Protein AF-A0A9D5ZHZ2-F1 (afdb_monomer_lite)

Foldseek 3Di:
DDDDDDDDDPPDPPPDDDDLCVQDPPLLVVLCVVLVNDPVLSVLLSVLLVCCVPDPPQPALLSSVVPDDQVSQVSLCSSVVPPDGDDSVPDDRVRSVCSSCVPDDDVPQWDLQDPPIPPADPLLVQLLCVLCPPPDSVRNCVLGVLVSVVLFVVQFDADPVRDTDGGDHSPDPPRDGLRPDPPDDPLVSLVVVLVVLVVCVVVDDPVSSVSNNVSSVSSNVSSVVSVVD

Secondary structure (DSSP, 8-state):
---------------PPPPHHHHS-HHHHHHHHHTT--HHHHHHHHHHHHHHHH--S-SSHHHHHTT--HHHHHHHHHHTT-SS---GGG--HHHHHHHT-TT---TT---TTSSS-TTS-HHHHHHHHHHTTT--HHHHHHHHHHHHHHHHHTTEEE-TTS-EEEE--TTSTT---GGG-TT--HHHHHHHHHHHHHHHGGGS-HHHHHHHHHHHHHHHHHHHHTT--

pLDDT: mean 77.3, std 17.5, range [30.34, 96.5]

Radius of gyration: 23.06 Å; chains: 1; bounding box: 52×39×97 Å

Sequence (229 aa):
MSRYLRMVDTADDMSAKPSIREILPDWTIGHLHSRNIPDAEVELFADLIHRARTNTTHNSALGFLATLSRRELLILTRVHDLTQPLRIETLDEAQAMHLLNPFAVAPGQLPATTFPPPNAPAPVHRAWSEATTGQNSLELLDSMAPFLAQSAANNTLYDAQNNPIGCISPADSNYFDIYTEESFSYLDQITFLMEALKFCRPFLEPNTYLKRRGFLLHYRLALSDGLYV

Structure (mmCIF, N/CA/C/O backbone):
data_AF-A0A9D5ZHZ2-F1
#
_entry.id   AF-A0A9D5ZHZ2-F1
#
loop_
_atom_site.group_PDB
_atom_site.id
_atom_site.type_symbol
_atom_site.label_atom_id
_atom_site.label_alt_id
_atom_site.label_comp_id
_atom_site.label_asym_id
_atom_site.label_entity_id
_atom_site.label_seq_id
_atom_site.pdbx_PDB_ins_code
_atom_site.Cartn_x
_atom_site.Cartn_y
_atom_site.Cartn_z
_atom_site.occupancy
_atom_site.B_iso_or_equiv
_atom_site.auth_seq_id
_atom_site.auth_comp_id
_atom_site.auth_asym_id
_atom_site.auth_atom_id
_atom_site.pdbx_PDB_model_num
ATOM 1 N N . MET A 1 1 ? 7.146 8.013 73.623 1.00 35.09 1 MET A N 1
ATOM 2 C CA . MET A 1 1 ? 6.886 9.001 72.547 1.00 35.09 1 MET A CA 1
ATOM 3 C C . MET A 1 1 ? 6.526 8.192 71.297 1.00 35.09 1 MET A C 1
ATOM 5 O O . MET A 1 1 ? 7.355 7.385 70.921 1.00 35.09 1 MET A O 1
ATOM 9 N N . SER A 1 2 ? 5.275 8.118 70.804 1.00 33.44 2 SER A N 1
ATOM 10 C CA . SER A 1 2 ? 4.419 9.201 70.247 1.00 33.44 2 SER A CA 1
ATOM 11 C C . SER A 1 2 ? 5.112 9.819 69.018 1.00 33.44 2 SER A C 1
ATOM 13 O O . SER A 1 2 ? 6.251 10.230 69.187 1.00 33.44 2 SER A O 1
ATOM 15 N N . ARG A 1 3 ? 4.585 9.938 67.788 1.00 32.06 3 ARG A N 1
ATOM 16 C CA . ARG A 1 3 ? 3.238 9.945 67.160 1.00 32.06 3 ARG A CA 1
ATOM 17 C C . ARG A 1 3 ? 3.484 9.807 65.629 1.00 32.06 3 ARG A C 1
ATOM 19 O O . ARG A 1 3 ? 4.507 10.287 65.164 1.00 32.06 3 ARG A O 1
ATOM 26 N N . TYR A 1 4 ? 2.710 9.028 64.871 1.00 30.41 4 TYR A N 1
ATOM 27 C CA . TYR A 1 4 ? 1.536 9.441 64.068 1.00 30.41 4 TYR A CA 1
ATOM 28 C C . TYR A 1 4 ? 1.772 10.466 62.924 1.00 30.41 4 TYR A C 1
ATOM 30 O O . TYR A 1 4 ? 2.183 11.593 63.172 1.00 30.41 4 TYR A O 1
ATOM 38 N N . LEU A 1 5 ? 1.298 10.062 61.729 1.00 30.66 5 LEU A N 1
ATOM 39 C CA . LEU A 1 5 ? 0.735 10.840 60.602 1.00 30.66 5 LEU A CA 1
ATOM 40 C C . LEU A 1 5 ? 1.652 11.646 59.661 1.00 30.66 5 LEU A C 1
ATOM 42 O O . LEU A 1 5 ? 1.997 12.792 59.930 1.00 30.66 5 LEU A O 1
ATOM 46 N N . ARG A 1 6 ? 1.757 11.151 58.419 1.00 31.11 6 ARG A N 1
ATOM 47 C CA . ARG A 1 6 ? 1.003 11.745 57.298 1.00 31.11 6 ARG A CA 1
ATOM 48 C C . ARG A 1 6 ? 0.669 10.700 56.233 1.00 31.11 6 ARG A C 1
ATOM 50 O O . ARG A 1 6 ? 1.555 10.165 55.580 1.00 31.11 6 ARG A O 1
ATOM 57 N N . MET A 1 7 ? -0.631 10.454 56.083 1.00 34.19 7 MET A N 1
ATOM 58 C CA . MET A 1 7 ? -1.246 10.072 54.816 1.00 34.19 7 MET A CA 1
ATOM 59 C C . MET A 1 7 ? -0.859 11.103 53.752 1.00 34.19 7 MET A C 1
ATOM 61 O O . MET A 1 7 ? -0.988 12.306 53.988 1.00 34.19 7 MET A O 1
ATOM 65 N N . VAL A 1 8 ? -0.438 10.623 52.590 1.00 33.06 8 VAL A N 1
ATOM 66 C CA . VAL A 1 8 ? -0.796 11.248 51.320 1.00 33.06 8 VAL A CA 1
ATOM 67 C C . VAL A 1 8 ? -1.462 10.142 50.521 1.00 33.06 8 VAL A C 1
ATOM 69 O O . VAL A 1 8 ? -0.827 9.148 50.174 1.00 33.06 8 VAL A O 1
ATOM 72 N N . ASP A 1 9 ? -2.768 10.307 50.342 1.00 38.50 9 ASP A N 1
ATOM 73 C CA . ASP A 1 9 ? -3.547 9.671 49.293 1.00 38.50 9 ASP A CA 1
ATOM 74 C C . ASP A 1 9 ? -2.758 9.659 47.983 1.00 38.50 9 ASP A C 1
ATOM 76 O O . ASP A 1 9 ? -2.426 10.708 47.438 1.00 38.50 9 ASP A O 1
ATOM 80 N N . THR A 1 10 ? -2.506 8.470 47.458 1.00 38.38 10 THR A N 1
ATOM 81 C CA . THR A 1 10 ? -2.456 8.253 46.008 1.00 38.38 10 THR A CA 1
ATOM 82 C C . THR A 1 10 ? -3.346 7.057 45.703 1.00 38.38 10 THR A C 1
ATOM 84 O O . THR A 1 10 ? -2.926 6.021 45.204 1.00 38.38 10 THR A O 1
ATOM 87 N N . ALA A 1 11 ? -4.622 7.207 46.056 1.00 35.66 11 ALA A N 1
ATOM 88 C CA . ALA A 1 11 ? -5.688 6.592 45.287 1.00 35.66 11 ALA A CA 1
ATOM 89 C C . ALA A 1 11 ? -5.777 7.351 43.952 1.00 35.66 11 ALA A C 1
ATOM 91 O O . ALA A 1 11 ? -6.585 8.259 43.825 1.00 35.66 11 ALA A O 1
ATOM 92 N N . ASP A 1 12 ? -4.862 7.052 43.026 1.00 35.88 12 ASP A N 1
ATOM 93 C CA . ASP A 1 12 ? -5.003 7.323 41.588 1.00 35.88 12 ASP A CA 1
ATOM 94 C C . ASP A 1 12 ? -3.845 6.648 40.827 1.00 35.88 12 ASP A C 1
ATOM 96 O O . ASP A 1 12 ? -2.968 7.284 40.255 1.00 35.88 12 ASP A O 1
ATOM 100 N N . ASP A 1 13 ? -3.820 5.315 40.848 1.00 40.16 13 ASP A N 1
ATOM 101 C CA . ASP A 1 13 ? -3.272 4.551 39.720 1.00 40.16 13 ASP A CA 1
ATOM 102 C C . ASP A 1 13 ? -4.454 3.908 38.988 1.00 40.16 13 ASP A C 1
ATOM 104 O O . ASP A 1 13 ? -4.628 2.691 38.913 1.00 40.16 13 ASP A O 1
ATOM 108 N N . MET A 1 14 ? -5.370 4.767 38.534 1.00 39.06 14 MET A N 1
ATOM 109 C CA . MET A 1 14 ? -6.286 4.394 37.474 1.00 39.06 14 MET A CA 1
ATOM 110 C C . MET A 1 14 ? -5.493 4.445 36.174 1.00 39.06 14 MET A C 1
ATOM 112 O O . MET A 1 14 ? -5.343 5.517 35.596 1.00 39.06 14 MET A O 1
ATOM 116 N N . SER A 1 15 ? -4.981 3.283 35.752 1.00 46.50 15 SER A N 1
ATOM 117 C CA . SER A 1 15 ? -4.646 2.920 34.367 1.00 46.50 15 SER A CA 1
ATOM 118 C C . SER A 1 15 ? -5.084 3.997 33.365 1.00 46.50 15 SER A C 1
ATOM 120 O O . SER A 1 15 ? -6.241 4.005 32.926 1.00 46.50 15 SER A O 1
ATOM 122 N N . ALA A 1 16 ? -4.186 4.926 33.028 1.00 57.62 16 ALA A N 1
ATOM 123 C CA . ALA A 1 16 ? -4.480 5.957 32.046 1.00 57.62 16 ALA A CA 1
ATOM 124 C C . ALA A 1 16 ? -4.913 5.266 30.748 1.00 57.62 16 ALA A C 1
ATOM 126 O O . ALA A 1 16 ? -4.210 4.388 30.244 1.00 57.62 16 ALA A O 1
ATOM 127 N N . LYS A 1 17 ? -6.103 5.613 30.240 1.00 60.78 17 LYS A N 1
ATOM 128 C CA . LYS A 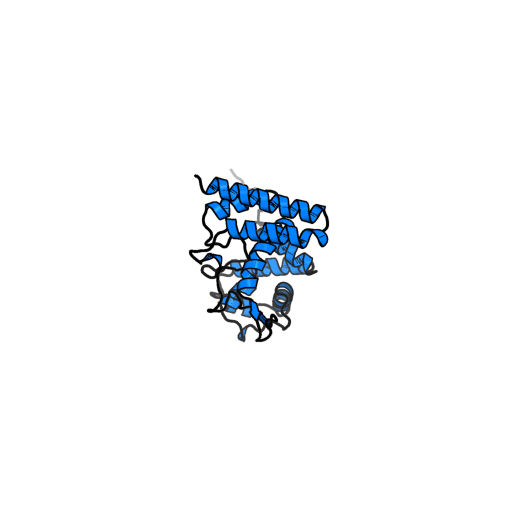1 17 ? -6.590 5.070 28.972 1.00 60.78 17 LYS A CA 1
ATOM 129 C C . LYS A 1 17 ? -5.531 5.381 27.907 1.00 60.78 17 LYS A C 1
ATOM 131 O O . LYS A 1 17 ? -5.186 6.559 27.776 1.00 60.78 17 LYS A O 1
ATOM 136 N N . PRO A 1 18 ? -5.008 4.376 27.183 1.00 71.56 18 PRO A N 1
ATOM 137 C CA . PRO A 1 18 ? -3.967 4.631 26.206 1.00 71.56 18 PRO A CA 1
ATOM 138 C C . PRO A 1 18 ? -4.472 5.622 25.163 1.00 71.56 18 PRO A C 1
ATOM 140 O O . PRO A 1 18 ? -5.643 5.601 24.768 1.00 71.56 18 PRO A O 1
ATOM 143 N N . SER A 1 19 ? -3.585 6.516 24.747 1.00 81.50 19 SER A N 1
ATOM 144 C CA . SER A 1 19 ? -3.862 7.489 23.700 1.00 81.50 19 SER A CA 1
ATOM 145 C C . SER A 1 19 ? -4.269 6.769 22.416 1.00 81.50 19 SER A C 1
ATOM 147 O O . SER A 1 19 ? -3.769 5.690 22.099 1.00 81.50 19 SER A O 1
ATOM 149 N N . ILE A 1 20 ? -5.135 7.391 21.613 1.00 79.44 20 ILE A N 1
ATOM 150 C CA . ILE A 1 20 ? -5.556 6.846 20.312 1.00 79.44 20 ILE A CA 1
ATOM 151 C C . ILE A 1 20 ? -4.339 6.503 19.446 1.00 79.44 20 ILE A C 1
ATOM 153 O O . ILE A 1 20 ? -4.348 5.468 18.792 1.00 79.44 20 ILE A O 1
ATOM 157 N N . ARG A 1 21 ? -3.271 7.312 19.504 1.00 74.19 21 ARG A N 1
ATOM 158 C CA . ARG A 1 21 ? -2.020 7.086 18.754 1.00 74.19 21 ARG A CA 1
ATOM 159 C C . ARG A 1 21 ? -1.164 5.934 19.289 1.00 74.19 21 ARG A C 1
ATOM 161 O O . ARG A 1 21 ? -0.318 5.419 18.570 1.00 74.19 21 ARG A O 1
ATOM 168 N N . GLU A 1 22 ? -1.372 5.527 20.539 1.00 73.75 22 GLU A N 1
ATOM 169 C CA . GLU A 1 22 ? -0.744 4.328 21.115 1.00 73.75 22 GLU A CA 1
ATOM 170 C C . GLU A 1 22 ? -1.489 3.054 20.690 1.00 73.75 22 GLU A C 1
ATOM 172 O O . GLU A 1 22 ? -0.926 1.960 20.709 1.00 73.75 22 GLU A O 1
ATOM 177 N N . ILE A 1 23 ? -2.756 3.186 20.283 1.00 76.94 23 ILE A N 1
ATOM 178 C CA . ILE A 1 23 ? -3.608 2.064 19.883 1.00 76.94 23 ILE A CA 1
ATOM 179 C C . ILE A 1 23 ? -3.629 1.892 18.358 1.00 76.94 23 ILE A C 1
ATOM 181 O O . ILE A 1 23 ? -3.475 0.772 17.855 1.00 76.94 23 ILE A O 1
ATOM 185 N N . LEU A 1 24 ? -3.838 2.993 17.635 1.00 74.75 24 LEU A N 1
ATOM 186 C CA . LEU A 1 24 ? -3.959 3.074 16.185 1.00 74.75 24 LEU A CA 1
ATOM 187 C C . LEU A 1 24 ? -2.770 3.859 15.608 1.00 74.75 24 LEU A C 1
ATOM 189 O O . LEU A 1 24 ? -2.513 4.977 16.054 1.00 74.75 24 LEU A O 1
ATOM 193 N N . PRO A 1 25 ? -2.076 3.329 14.588 1.00 68.94 25 PRO A N 1
ATOM 194 C CA . PRO A 1 25 ? -1.069 4.091 13.856 1.00 68.94 25 PRO A CA 1
ATOM 195 C C . PRO A 1 25 ? -1.642 5.382 13.243 1.00 68.94 25 PRO A C 1
ATOM 197 O O . PRO A 1 25 ? -2.791 5.405 12.802 1.00 68.94 25 PRO A O 1
ATOM 200 N N . ASP A 1 26 ? -0.828 6.432 13.104 1.00 66.88 26 ASP A N 1
ATOM 201 C CA . ASP A 1 26 ? -1.273 7.720 12.534 1.00 66.88 26 ASP A CA 1
ATOM 202 C C . ASP A 1 26 ? -1.881 7.587 11.126 1.00 66.88 26 ASP A C 1
ATOM 204 O O . ASP A 1 26 ? -2.826 8.295 10.776 1.00 66.88 26 ASP A O 1
ATOM 208 N N . TRP A 1 27 ? -1.399 6.634 10.326 1.00 58.94 27 TRP A N 1
ATOM 209 C CA . TRP A 1 27 ? -1.945 6.371 8.996 1.00 58.94 27 TRP A CA 1
ATOM 210 C C . TRP A 1 27 ? -3.357 5.783 9.042 1.00 58.94 27 TRP A C 1
ATOM 212 O O . TRP A 1 27 ? -4.189 6.125 8.205 1.00 58.94 27 TRP A O 1
ATOM 222 N N . THR A 1 28 ? -3.648 4.943 10.037 1.00 69.44 28 THR A N 1
ATOM 223 C CA . THR A 1 28 ? -4.989 4.415 10.280 1.00 69.44 28 THR A CA 1
ATOM 224 C C . THR A 1 28 ? -5.938 5.559 10.605 1.00 69.44 28 THR A C 1
ATOM 226 O O . THR A 1 28 ? -7.011 5.652 10.019 1.00 69.44 28 THR A O 1
ATOM 229 N N . ILE A 1 29 ? -5.523 6.468 11.487 1.00 76.25 29 ILE A N 1
ATOM 230 C CA . ILE A 1 29 ? -6.310 7.648 11.862 1.00 76.25 29 ILE A CA 1
ATOM 231 C C . ILE A 1 29 ? -6.555 8.532 10.628 1.00 76.25 29 ILE A C 1
ATOM 233 O O . ILE A 1 29 ? -7.693 8.902 10.344 1.00 76.25 29 ILE A O 1
ATOM 237 N N . GLY A 1 30 ? -5.511 8.801 9.836 1.00 69.31 30 GLY A N 1
ATOM 238 C CA . GLY A 1 30 ? -5.621 9.567 8.592 1.00 69.31 30 GLY A CA 1
ATOM 239 C C . GLY A 1 30 ? -6.566 8.935 7.563 1.00 69.31 30 GLY A C 1
ATOM 240 O O . GLY A 1 30 ? -7.347 9.642 6.927 1.00 69.31 30 GLY A O 1
ATOM 241 N N . HIS A 1 31 ? -6.550 7.606 7.433 1.00 68.00 31 HIS A N 1
ATOM 242 C CA . HIS A 1 31 ? -7.450 6.858 6.550 1.00 68.00 31 HIS A CA 1
ATOM 243 C C . HIS A 1 31 ? -8.911 6.885 7.018 1.00 68.00 31 HIS A C 1
ATOM 245 O O . HIS A 1 31 ? -9.829 6.970 6.207 1.00 68.00 31 HIS A O 1
ATOM 251 N N . LEU A 1 32 ? -9.156 6.854 8.327 1.00 80.50 32 LEU A N 1
ATOM 252 C CA . LEU A 1 32 ? -10.508 7.012 8.869 1.00 80.50 32 LEU A CA 1
ATOM 253 C C . LEU A 1 32 ? -11.051 8.422 8.599 1.00 80.50 32 LEU A C 1
ATOM 255 O O . LEU A 1 32 ? -12.199 8.579 8.181 1.00 80.50 32 LEU A O 1
ATOM 259 N N . HIS A 1 33 ? -10.217 9.448 8.759 1.00 80.75 33 HIS A N 1
ATOM 260 C CA . HIS A 1 33 ? -10.617 10.828 8.486 1.00 80.75 33 HIS A CA 1
ATOM 261 C C . HIS A 1 33 ? -10.859 11.091 6.997 1.00 80.75 33 HIS A C 1
ATOM 263 O O . HIS A 1 33 ? -11.804 11.801 6.658 1.00 80.75 33 HIS A O 1
ATOM 269 N N . SER A 1 34 ? -10.084 10.481 6.090 1.00 68.69 34 SER A N 1
ATOM 270 C CA . SER A 1 34 ? -10.334 10.597 4.643 1.00 68.69 34 SER A CA 1
ATOM 271 C C . SER A 1 34 ? -11.691 10.008 4.225 1.00 68.69 34 SER A C 1
ATOM 273 O O . SER A 1 34 ? -12.268 10.431 3.223 1.00 68.69 34 SER A O 1
ATOM 275 N N . ARG A 1 35 ? -12.244 9.093 5.033 1.00 69.38 35 ARG A N 1
ATOM 276 C CA . ARG A 1 35 ? -13.593 8.521 4.894 1.00 69.38 35 ARG A CA 1
ATOM 277 C C . ARG A 1 35 ? -14.686 9.314 5.621 1.00 69.38 35 ARG A C 1
ATOM 279 O O . ARG A 1 35 ? -15.819 8.848 5.707 1.00 69.38 35 ARG A O 1
ATOM 286 N N . ASN A 1 36 ? -14.378 10.511 6.123 1.00 81.88 36 ASN A N 1
ATOM 287 C CA . ASN A 1 36 ? -15.285 11.348 6.915 1.00 81.88 36 ASN A CA 1
ATOM 288 C C . ASN A 1 36 ? -15.812 10.655 8.187 1.00 81.88 36 ASN A C 1
ATOM 290 O O . ASN A 1 36 ? -16.937 10.922 8.618 1.00 81.88 36 ASN A O 1
ATOM 294 N N . ILE A 1 37 ? -15.019 9.764 8.795 1.00 84.12 37 ILE A N 1
ATOM 295 C CA . ILE A 1 37 ? -15.345 9.199 10.107 1.00 84.12 37 ILE A CA 1
ATOM 296 C C . ILE A 1 37 ? -15.045 10.262 11.182 1.00 84.12 37 ILE A C 1
ATOM 298 O O . ILE A 1 37 ? -13.910 10.737 11.239 1.00 84.12 37 ILE A O 1
ATOM 302 N N . PRO A 1 38 ? -16.025 10.665 12.018 1.00 89.50 38 PRO A N 1
ATOM 303 C CA . PRO A 1 38 ? -15.819 11.686 13.048 1.00 89.50 38 PRO A CA 1
ATOM 304 C C . PRO A 1 38 ? -14.845 11.238 14.141 1.00 89.50 38 PRO A C 1
ATOM 306 O O . PRO A 1 38 ? -14.847 10.060 14.499 1.00 89.50 38 PRO A O 1
ATOM 309 N N . ASP A 1 39 ? -14.128 12.183 14.764 1.00 88.94 39 ASP A N 1
ATOM 310 C CA . ASP A 1 39 ? -13.170 11.905 15.850 1.00 88.94 39 ASP A CA 1
ATOM 311 C C . ASP A 1 39 ? -13.770 10.988 16.925 1.00 88.94 39 ASP A C 1
ATOM 313 O O . ASP A 1 39 ? -13.186 9.963 17.247 1.00 88.94 39 ASP A O 1
ATOM 317 N N . ALA A 1 40 ? -14.992 11.270 17.393 1.00 88.38 40 ALA A N 1
ATOM 318 C CA . ALA A 1 40 ? -15.686 10.456 18.398 1.00 88.38 40 ALA A CA 1
ATOM 319 C C . ALA A 1 40 ? -15.895 8.981 17.983 1.00 88.38 40 ALA A C 1
ATOM 321 O O . ALA A 1 40 ? -15.934 8.093 18.835 1.00 88.38 40 ALA A O 1
ATOM 322 N N . GLU A 1 41 ? -16.057 8.703 16.686 1.00 89.94 41 GLU A N 1
ATOM 323 C CA . GLU A 1 41 ? -16.135 7.336 16.158 1.00 89.94 41 GLU A CA 1
ATOM 324 C C . GLU A 1 41 ? -14.744 6.710 16.013 1.00 89.94 41 GLU A C 1
ATOM 326 O O . GLU A 1 41 ? -14.600 5.513 16.256 1.00 89.94 41 GLU A O 1
ATOM 331 N N . VAL A 1 42 ? -13.715 7.508 15.706 1.00 89.50 42 VAL A N 1
ATOM 332 C CA . VAL A 1 42 ? -12.312 7.069 15.727 1.00 89.50 42 VAL A CA 1
ATOM 333 C C . VAL A 1 42 ? -11.871 6.697 17.143 1.00 89.50 42 VAL A C 1
ATOM 335 O O . VAL A 1 42 ? -11.255 5.647 17.319 1.00 89.50 42 VAL A O 1
ATOM 338 N N . GLU A 1 43 ? -12.227 7.479 18.168 1.00 90.75 43 GLU A N 1
ATOM 339 C CA . GLU A 1 43 ? -11.903 7.146 19.563 1.00 90.75 43 GLU A CA 1
ATOM 340 C C . GLU A 1 43 ? -12.602 5.857 20.000 1.00 90.75 43 GLU A C 1
ATOM 342 O O . GLU A 1 43 ? -12.012 5.018 20.681 1.00 90.75 43 GLU A O 1
ATOM 347 N N . LEU A 1 44 ? -13.863 5.684 19.594 1.00 90.38 44 LEU A N 1
ATOM 348 C CA . LEU A 1 44 ? -14.638 4.490 19.910 1.00 90.38 44 LEU A CA 1
ATOM 349 C C . LEU A 1 44 ? -14.105 3.259 19.164 1.00 90.38 44 LEU A C 1
ATOM 351 O O . LEU A 1 44 ? -14.071 2.167 19.726 1.00 90.38 44 LEU A O 1
ATOM 355 N N . PHE A 1 45 ? -13.625 3.429 17.933 1.00 90.62 45 PHE A N 1
ATOM 356 C CA . PHE A 1 45 ? -12.921 2.376 17.212 1.00 90.62 45 PHE A CA 1
ATOM 357 C C . PHE A 1 45 ? -11.584 2.022 17.880 1.00 90.62 45 PHE A C 1
ATOM 359 O O . PHE A 1 45 ? -11.310 0.845 18.103 1.00 90.62 45 PHE A O 1
ATOM 366 N N . ALA A 1 46 ? -10.780 3.010 18.279 1.00 88.69 46 ALA A N 1
ATOM 367 C CA . ALA A 1 46 ? -9.545 2.773 19.024 1.00 88.69 46 ALA A CA 1
ATOM 368 C C . ALA A 1 46 ? -9.819 2.018 20.334 1.00 88.69 46 ALA A C 1
ATOM 370 O O . ALA A 1 46 ? -9.154 1.033 20.640 1.00 88.69 46 ALA A O 1
ATOM 371 N N . ASP A 1 47 ? -10.852 2.414 21.073 1.00 89.62 47 ASP A N 1
ATOM 372 C CA . ASP A 1 47 ? -11.285 1.730 22.290 1.00 89.62 47 ASP A CA 1
ATOM 373 C C . ASP A 1 47 ? -11.665 0.260 22.042 1.00 89.62 47 ASP A C 1
ATOM 375 O O . ASP A 1 47 ? -11.271 -0.616 22.814 1.00 89.62 47 ASP A O 1
ATOM 379 N N . LEU A 1 48 ? -12.364 -0.027 20.938 1.00 90.19 48 LEU A N 1
ATOM 380 C CA . LEU A 1 48 ? -12.678 -1.396 20.520 1.00 90.19 48 LEU A CA 1
ATOM 381 C C . LEU A 1 48 ? -11.416 -2.215 20.257 1.00 90.19 48 LEU A C 1
ATOM 383 O O . LEU A 1 48 ? -11.309 -3.335 20.752 1.00 90.19 48 LEU A O 1
ATOM 387 N N . ILE A 1 49 ? -10.450 -1.656 19.523 1.00 87.00 49 ILE A N 1
ATOM 388 C CA . ILE A 1 49 ? -9.181 -2.334 19.232 1.00 87.00 49 ILE A CA 1
ATOM 389 C C . ILE A 1 49 ? -8.383 -2.576 20.515 1.00 87.00 49 ILE A C 1
ATOM 391 O O . ILE A 1 49 ? -7.828 -3.659 20.713 1.00 87.00 49 ILE A O 1
ATOM 395 N N . HIS A 1 50 ? -8.342 -1.599 21.419 1.00 85.44 50 HIS A N 1
ATOM 396 C CA . HIS A 1 50 ? -7.661 -1.749 22.699 1.00 85.44 50 HIS A CA 1
ATOM 397 C C . HIS A 1 50 ? -8.307 -2.837 23.565 1.00 85.44 50 HIS A C 1
ATOM 399 O O . HIS A 1 50 ? -7.599 -3.696 24.097 1.00 85.44 50 HIS A O 1
ATOM 405 N N . ARG A 1 51 ? -9.643 -2.857 23.654 1.00 87.31 51 ARG A N 1
ATOM 406 C CA . ARG A 1 51 ? -10.375 -3.916 24.358 1.00 87.31 51 ARG A CA 1
ATOM 407 C C . ARG A 1 51 ? -10.139 -5.273 23.714 1.00 87.31 51 ARG A C 1
ATOM 409 O O . ARG A 1 51 ? -9.835 -6.207 24.436 1.00 87.31 51 ARG A O 1
ATOM 416 N N . ALA A 1 52 ? -10.186 -5.386 22.390 1.00 84.81 52 ALA A N 1
ATOM 417 C CA . ALA A 1 52 ? -9.912 -6.645 21.700 1.00 84.81 52 ALA A CA 1
ATOM 418 C C . ALA A 1 52 ? -8.514 -7.202 22.031 1.00 84.81 52 ALA A C 1
ATOM 420 O O . ALA A 1 52 ? -8.371 -8.396 22.267 1.00 84.81 52 ALA A O 1
ATOM 421 N N . ARG A 1 53 ? -7.491 -6.337 22.103 1.00 78.12 53 ARG A N 1
ATOM 422 C CA . ARG A 1 53 ? -6.098 -6.724 22.406 1.00 78.12 53 ARG A CA 1
ATOM 423 C C . ARG A 1 53 ? -5.856 -7.093 23.870 1.00 78.12 53 ARG A C 1
ATOM 425 O O . ARG A 1 53 ? -4.942 -7.858 24.156 1.00 78.12 53 ARG A O 1
ATOM 432 N N . THR A 1 54 ? -6.622 -6.511 24.789 1.00 77.31 54 THR A N 1
ATOM 433 C CA . THR A 1 54 ? -6.453 -6.701 26.240 1.00 77.31 54 THR A CA 1
ATOM 434 C C . THR A 1 54 ? -7.454 -7.686 26.842 1.00 77.31 54 THR A C 1
ATOM 436 O O . THR A 1 54 ? -7.300 -8.090 27.994 1.00 77.31 54 THR A O 1
ATOM 439 N N . ASN A 1 55 ? -8.467 -8.103 26.080 1.00 68.81 55 ASN A N 1
ATOM 440 C CA . ASN A 1 55 ? -9.471 -9.052 26.536 1.00 68.81 55 ASN A CA 1
ATOM 441 C C . ASN A 1 55 ? -8.884 -10.468 26.605 1.00 68.81 55 ASN A C 1
ATOM 443 O O . ASN A 1 55 ? -8.691 -11.132 25.594 1.00 68.81 55 ASN A O 1
ATOM 447 N N . THR A 1 56 ? -8.635 -10.937 27.826 1.00 54.38 56 THR A N 1
ATOM 448 C CA . THR A 1 56 ? -8.180 -12.305 28.124 1.00 54.38 56 THR A CA 1
ATOM 449 C C . THR A 1 56 ? -9.334 -13.283 28.367 1.00 54.38 56 THR A C 1
ATOM 451 O O . THR A 1 56 ? -9.103 -14.477 28.531 1.00 54.38 56 THR A O 1
ATOM 454 N N . THR A 1 57 ? -10.578 -12.794 28.410 1.00 58.91 57 THR A N 1
ATOM 455 C CA . THR A 1 57 ? -11.785 -13.588 28.703 1.00 58.91 57 THR A CA 1
ATOM 456 C C . THR A 1 57 ? -12.408 -14.249 27.476 1.00 58.91 57 THR A C 1
ATOM 458 O O . THR A 1 57 ? -13.074 -15.275 27.617 1.00 58.91 57 THR A O 1
ATOM 461 N N . HIS A 1 58 ? -12.206 -13.698 26.278 1.00 60.12 58 HIS A N 1
ATOM 462 C CA . HIS A 1 58 ? -12.654 -14.316 25.031 1.00 60.12 58 HIS A CA 1
ATOM 463 C C . HIS A 1 58 ? -11.444 -14.876 24.290 1.00 60.12 58 HIS A C 1
ATOM 465 O O . HIS A 1 58 ? -10.658 -14.133 23.717 1.00 60.12 58 HIS A O 1
ATOM 471 N N . ASN A 1 59 ? -11.311 -16.203 24.285 1.00 67.25 59 ASN A N 1
ATOM 472 C CA . ASN A 1 59 ? -10.210 -16.914 23.620 1.00 67.25 59 ASN A CA 1
ATOM 473 C C . ASN A 1 59 ? -10.267 -16.845 22.075 1.00 67.25 59 ASN A C 1
ATOM 475 O O . ASN A 1 59 ? -9.538 -17.582 21.415 1.00 67.25 59 ASN A O 1
ATOM 479 N N . SER A 1 60 ? -11.156 -16.026 21.499 1.00 80.25 60 SER A N 1
ATOM 480 C CA . SER A 1 60 ? -11.354 -15.879 20.055 1.00 80.25 60 SER A CA 1
ATOM 481 C C . SER A 1 60 ? -11.910 -14.496 19.684 1.00 80.25 60 SER A C 1
ATOM 483 O O . SER A 1 60 ? -12.676 -13.884 20.439 1.00 80.25 60 SER A O 1
ATOM 485 N N . ALA A 1 61 ? -11.555 -14.015 18.494 1.00 82.88 61 ALA A N 1
ATOM 486 C CA . ALA A 1 61 ? -12.063 -12.794 17.881 1.00 82.88 61 ALA A CA 1
ATOM 487 C C . ALA A 1 61 ? -13.576 -12.856 17.664 1.00 82.88 61 ALA A C 1
ATOM 489 O O . ALA A 1 61 ? -14.266 -11.875 17.937 1.00 82.88 61 ALA A O 1
ATOM 490 N N . LEU A 1 62 ? -14.113 -14.012 17.254 1.00 85.81 62 LEU A N 1
ATOM 491 C CA . LEU A 1 62 ? -15.563 -14.213 17.163 1.00 85.81 62 LEU A CA 1
ATOM 492 C C .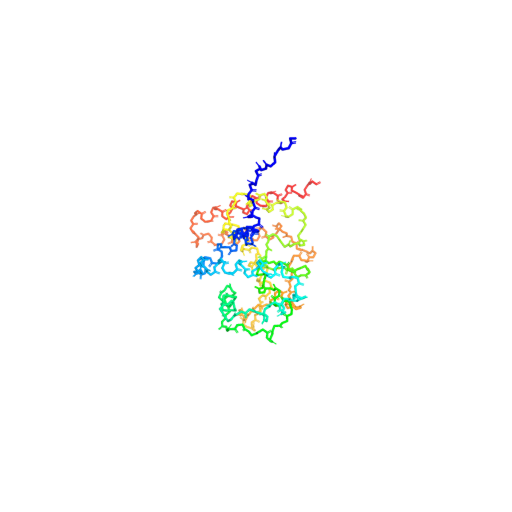 LEU A 1 62 ? -16.244 -14.061 18.527 1.00 85.81 62 LEU A C 1
ATOM 494 O O . LEU A 1 62 ? -17.287 -13.414 18.631 1.00 85.81 62 LEU A O 1
ATOM 498 N N . GLY A 1 63 ? -15.633 -14.611 19.581 1.00 86.56 63 GLY A N 1
ATOM 499 C CA . GLY A 1 63 ? -16.129 -14.488 20.949 1.00 86.56 63 GLY A CA 1
ATOM 500 C C . GLY A 1 63 ? -16.172 -13.034 21.409 1.00 86.56 63 GLY A C 1
ATOM 501 O O . GLY A 1 63 ? -17.163 -12.610 21.997 1.00 86.56 63 GLY A O 1
ATOM 502 N N . PHE A 1 64 ? -15.142 -12.250 21.080 1.00 90.94 64 PHE A N 1
ATOM 503 C CA . PHE A 1 64 ? -15.127 -10.817 21.355 1.00 90.94 64 PHE A CA 1
ATOM 504 C C . PHE A 1 64 ? -16.188 -10.059 20.546 1.00 90.94 64 PHE A C 1
ATOM 506 O O . PHE A 1 64 ? -16.971 -9.311 21.133 1.00 90.94 64 PHE A O 1
ATOM 513 N N . LEU A 1 65 ? -16.268 -10.278 19.226 1.00 90.31 65 LEU A N 1
ATOM 514 C CA . LEU A 1 65 ? -17.253 -9.618 18.359 1.00 90.31 65 LEU A CA 1
ATOM 515 C C . LEU A 1 65 ? -18.688 -9.863 18.833 1.00 90.31 65 LEU A C 1
ATOM 517 O O . LEU A 1 65 ? -19.494 -8.934 18.826 1.00 90.31 65 LEU A O 1
ATOM 521 N N . ALA A 1 66 ? -18.995 -11.077 19.303 1.00 89.94 66 ALA A N 1
ATOM 522 C CA . ALA A 1 66 ? -20.308 -11.445 19.833 1.00 89.94 66 ALA A CA 1
ATOM 523 C C . ALA A 1 66 ? -20.731 -10.634 21.072 1.00 89.94 66 ALA A C 1
ATOM 525 O O . ALA A 1 66 ? -21.920 -10.573 21.384 1.00 89.94 66 ALA A O 1
ATOM 526 N N . THR A 1 67 ? -19.786 -9.999 21.773 1.00 89.69 67 THR A N 1
ATOM 527 C CA . THR A 1 67 ? -20.083 -9.137 22.930 1.00 89.69 67 THR A CA 1
ATOM 528 C C . THR A 1 67 ? -20.348 -7.682 22.567 1.00 89.69 67 THR A C 1
ATOM 530 O O . THR A 1 67 ? -20.800 -6.912 23.417 1.00 89.69 67 THR A O 1
ATOM 533 N N . LEU A 1 68 ? -20.073 -7.291 21.321 1.00 91.50 68 LEU A N 1
ATOM 534 C CA . LEU A 1 68 ? -20.195 -5.907 20.898 1.00 91.50 68 LEU A CA 1
ATOM 535 C C . LEU A 1 68 ? -21.657 -5.478 20.805 1.00 91.50 68 LEU A C 1
ATOM 537 O O . LEU A 1 68 ? -22.530 -6.173 20.283 1.00 91.50 68 LEU A O 1
ATOM 541 N N . SER A 1 69 ? -21.918 -4.266 21.275 1.00 92.62 69 SER A N 1
ATOM 542 C CA . SER A 1 69 ? -23.199 -3.604 21.101 1.00 92.62 69 SER A CA 1
ATOM 543 C C . SER A 1 69 ? -23.462 -3.290 19.627 1.00 92.62 69 SER A C 1
ATOM 545 O O . SER A 1 69 ? -22.559 -3.137 18.802 1.00 92.62 69 SER A O 1
ATOM 547 N N . ARG A 1 70 ? -24.736 -3.064 19.296 1.00 89.38 70 ARG A N 1
ATOM 548 C CA . ARG A 1 70 ? -25.146 -2.658 17.944 1.00 89.38 70 ARG A CA 1
ATOM 549 C C . ARG A 1 70 ? -24.429 -1.393 17.455 1.00 89.38 70 ARG A C 1
ATOM 551 O O . ARG A 1 70 ? -24.157 -1.274 16.265 1.00 89.38 70 ARG A O 1
ATOM 558 N N . ARG A 1 71 ? -24.126 -0.451 18.356 1.00 89.94 71 ARG A N 1
ATOM 559 C CA . ARG A 1 71 ? -23.395 0.782 18.021 1.00 89.94 71 ARG A CA 1
ATOM 560 C C . ARG A 1 71 ? -21.948 0.484 17.626 1.00 89.94 71 ARG A C 1
ATOM 562 O O . ARG A 1 71 ? -21.454 1.069 16.673 1.00 89.94 71 ARG A O 1
ATOM 569 N N . GLU A 1 72 ? -21.294 -0.431 18.328 1.00 92.00 72 GLU A N 1
ATOM 570 C CA . GLU A 1 72 ? -19.912 -0.833 18.048 1.00 92.00 72 GLU A CA 1
ATOM 571 C C . GLU A 1 72 ? -19.812 -1.626 16.738 1.00 92.00 72 GLU A C 1
ATOM 573 O O . GLU A 1 72 ? -18.932 -1.361 15.922 1.00 92.00 72 GLU A O 1
ATOM 578 N N . LEU A 1 73 ? -20.776 -2.510 16.465 1.00 90.56 73 LEU A N 1
ATOM 579 C CA . LEU A 1 73 ? -20.865 -3.218 15.181 1.00 90.56 73 LEU A CA 1
ATOM 580 C C . LEU A 1 73 ? -21.118 -2.270 13.998 1.00 90.56 73 LEU A C 1
ATOM 582 O O . LEU A 1 73 ? -20.572 -2.471 12.912 1.00 90.56 73 LEU A O 1
ATOM 586 N N . LEU A 1 74 ? -21.910 -1.210 14.197 1.00 88.56 74 LEU A N 1
ATOM 587 C CA . LEU A 1 74 ? -22.105 -0.168 13.183 1.00 88.56 74 LEU A CA 1
ATOM 588 C C . LEU A 1 74 ? -20.812 0.594 12.888 1.00 88.56 74 LEU A C 1
ATOM 590 O O . LEU A 1 74 ? -20.554 0.925 11.735 1.00 88.56 74 LEU A O 1
ATOM 594 N N . ILE A 1 75 ? -19.985 0.840 13.903 1.00 89.50 75 ILE A N 1
ATOM 595 C CA . ILE A 1 75 ? -18.687 1.492 13.710 1.00 89.50 75 ILE A CA 1
ATOM 596 C C . ILE A 1 75 ? -17.756 0.593 12.913 1.00 89.50 75 ILE A C 1
ATOM 598 O O . ILE A 1 75 ? -17.183 1.067 11.941 1.00 89.50 75 ILE A O 1
ATOM 602 N N . LEU A 1 76 ? -17.674 -0.701 13.237 1.00 86.50 76 LEU A N 1
ATOM 603 C CA . LEU A 1 76 ? -16.918 -1.654 12.418 1.00 86.50 76 LEU A CA 1
ATOM 604 C C . LEU A 1 76 ? -17.420 -1.660 10.969 1.00 86.50 76 LEU A C 1
ATOM 606 O O . LEU A 1 76 ? -16.622 -1.557 10.046 1.00 86.50 76 LEU A O 1
ATOM 610 N N . THR A 1 77 ? -18.737 -1.671 10.763 1.00 82.75 77 THR A N 1
ATOM 611 C CA . THR A 1 77 ? -19.339 -1.607 9.420 1.00 82.75 77 THR A CA 1
ATOM 612 C C . THR A 1 77 ? -18.874 -0.362 8.649 1.00 82.75 77 THR A C 1
ATOM 614 O O . THR A 1 77 ? -18.495 -0.474 7.488 1.00 82.75 77 THR A O 1
ATOM 617 N N . ARG A 1 78 ? -18.847 0.818 9.287 1.00 81.06 78 ARG A N 1
ATOM 618 C CA . ARG A 1 78 ? -18.424 2.080 8.648 1.00 81.06 78 ARG A CA 1
ATOM 619 C C . ARG A 1 78 ? -16.916 2.171 8.437 1.00 81.06 78 ARG A C 1
ATOM 621 O O . ARG A 1 78 ? -16.476 2.586 7.372 1.00 81.06 78 ARG A O 1
ATOM 628 N N . VAL A 1 79 ? -16.127 1.769 9.431 1.00 82.00 79 VAL A N 1
ATOM 629 C CA . VAL A 1 79 ? -14.658 1.741 9.359 1.00 82.00 79 VAL A CA 1
ATOM 630 C C . VAL A 1 79 ? -14.192 0.850 8.208 1.00 82.00 79 VAL A C 1
ATOM 632 O O . VAL A 1 79 ? -13.271 1.224 7.481 1.00 82.00 79 VAL A O 1
ATOM 635 N N . HIS A 1 80 ? -14.860 -0.288 8.011 1.00 77.06 80 HIS A N 1
ATOM 636 C CA . HIS A 1 80 ? -14.565 -1.263 6.959 1.00 77.06 80 HIS A CA 1
ATOM 637 C C . HIS A 1 80 ? -15.311 -1.018 5.641 1.00 77.06 80 HIS A C 1
ATOM 639 O O . HIS A 1 80 ? -15.134 -1.791 4.707 1.00 77.06 80 HIS A O 1
ATOM 645 N N . ASP A 1 81 ? -16.099 0.057 5.539 1.00 74.69 81 ASP A N 1
ATOM 646 C CA . ASP A 1 81 ? -16.878 0.412 4.341 1.00 74.69 81 ASP A CA 1
ATOM 647 C C . ASP A 1 81 ? -17.766 -0.738 3.820 1.00 74.69 81 ASP A C 1
ATOM 649 O O . ASP A 1 81 ? -17.882 -1.007 2.623 1.00 74.69 81 ASP A O 1
ATOM 653 N N . LEU A 1 82 ? -18.383 -1.474 4.748 1.00 72.50 82 LEU A N 1
ATOM 654 C CA . LEU A 1 82 ? -19.232 -2.608 4.409 1.00 72.50 82 LEU A CA 1
ATOM 655 C C . LEU A 1 82 ? -20.601 -2.117 3.930 1.00 72.50 82 LEU A C 1
ATOM 657 O O . LEU A 1 82 ? -21.297 -1.364 4.612 1.00 72.50 82 LEU A O 1
ATOM 661 N N . THR A 1 83 ? -21.031 -2.616 2.772 1.00 69.50 83 THR A N 1
ATOM 662 C CA . THR A 1 83 ? -22.331 -2.282 2.162 1.00 69.50 83 THR A CA 1
ATOM 663 C C . THR A 1 83 ? -23.524 -2.903 2.892 1.00 69.50 83 THR A C 1
ATOM 665 O O . THR A 1 83 ? -24.667 -2.503 2.666 1.00 69.50 83 THR A O 1
ATOM 668 N N . GLN A 1 84 ? -23.279 -3.870 3.779 1.00 73.88 84 GLN A N 1
ATOM 669 C CA . GLN A 1 84 ? -24.290 -4.523 4.604 1.00 73.88 84 GLN A CA 1
ATOM 670 C C . GLN A 1 84 ? -23.875 -4.516 6.080 1.00 73.88 84 GLN A C 1
ATOM 672 O O . GLN A 1 84 ? -22.680 -4.580 6.372 1.00 73.88 84 GLN A O 1
ATOM 677 N N . PRO A 1 85 ? -24.838 -4.482 7.023 1.00 82.00 85 PRO A N 1
ATOM 678 C CA . PRO A 1 85 ? -24.537 -4.623 8.443 1.00 82.00 85 PRO A CA 1
ATOM 679 C C . PRO A 1 85 ? -23.786 -5.924 8.734 1.00 82.00 85 PRO A C 1
ATOM 681 O O . PRO A 1 85 ? -24.156 -6.978 8.211 1.00 82.00 85 PRO A O 1
ATOM 684 N N . LEU A 1 86 ? -22.782 -5.849 9.610 1.00 81.94 86 LEU A N 1
ATOM 685 C CA . LEU A 1 86 ? -22.008 -7.011 10.037 1.00 81.94 86 LEU A CA 1
ATOM 686 C C . LEU A 1 86 ? -22.914 -8.096 10.648 1.00 81.94 86 LEU A C 1
ATOM 688 O O . LEU A 1 86 ? -23.677 -7.820 11.576 1.00 81.94 86 LEU A O 1
ATOM 692 N N . ARG A 1 87 ? -22.795 -9.331 10.154 1.00 84.94 87 ARG A N 1
ATOM 693 C CA . ARG A 1 87 ? -23.441 -10.525 10.715 1.00 84.94 87 ARG A CA 1
ATOM 694 C C . ARG A 1 87 ? -22.364 -11.437 11.275 1.00 84.94 87 ARG A C 1
ATOM 696 O O . ARG A 1 87 ? -21.596 -12.015 10.516 1.00 84.94 87 ARG A O 1
ATOM 703 N N . ILE A 1 88 ? -22.262 -11.517 12.595 1.00 85.88 88 ILE A N 1
ATOM 704 C CA . ILE A 1 88 ? -21.144 -12.203 13.260 1.00 85.88 88 ILE A CA 1
ATOM 705 C C . ILE A 1 88 ? -21.204 -13.706 12.981 1.00 85.88 88 ILE A C 1
ATOM 707 O O . ILE A 1 88 ? -20.183 -14.341 12.757 1.00 85.88 88 ILE A O 1
ATOM 711 N N . GLU A 1 89 ? -22.413 -14.257 12.919 1.00 86.62 89 GLU A N 1
ATOM 712 C CA . GLU A 1 89 ? -22.687 -15.665 12.651 1.00 86.62 89 GLU A CA 1
ATOM 713 C C . GLU A 1 89 ? -22.237 -16.146 11.264 1.00 86.62 89 GLU A C 1
ATOM 715 O O . GLU A 1 89 ? -22.164 -17.351 11.037 1.00 86.62 89 GLU A O 1
ATOM 720 N N . THR A 1 90 ? -21.947 -15.228 10.336 1.00 82.38 90 THR A N 1
ATOM 721 C CA . THR A 1 90 ? -21.449 -15.566 8.994 1.00 82.38 90 THR A CA 1
ATOM 722 C C . THR A 1 90 ? -19.935 -15.445 8.866 1.00 82.38 90 THR A C 1
ATOM 724 O O . THR A 1 90 ? -19.410 -15.729 7.794 1.00 82.38 90 THR A O 1
ATOM 727 N N . LEU A 1 91 ? -19.249 -14.974 9.910 1.00 78.31 91 LEU A N 1
ATOM 728 C CA . LEU A 1 91 ? -17.808 -14.760 9.890 1.00 78.31 91 LEU A CA 1
ATOM 729 C C . LEU A 1 91 ? -17.066 -16.012 10.348 1.00 78.31 91 LEU A C 1
ATOM 731 O O . LEU A 1 91 ? -17.486 -16.690 11.287 1.00 78.31 91 LEU A O 1
ATOM 735 N N . ASP A 1 92 ? -15.918 -16.265 9.733 1.00 78.12 92 ASP A N 1
ATOM 736 C CA . ASP A 1 92 ? -14.898 -17.124 10.323 1.00 78.12 92 ASP A CA 1
ATOM 737 C C . ASP A 1 92 ? -13.954 -16.332 11.250 1.00 78.12 92 ASP A C 1
ATOM 739 O O . ASP A 1 92 ? -14.017 -15.104 11.377 1.00 78.12 92 ASP A O 1
ATOM 743 N N . GLU A 1 93 ? -13.074 -17.054 11.943 1.00 76.94 93 GLU A N 1
ATOM 744 C CA . GLU A 1 93 ? -12.146 -16.473 12.916 1.00 76.94 93 GLU A CA 1
ATOM 745 C C . GLU A 1 93 ? -11.131 -15.514 12.268 1.00 76.94 93 GLU A C 1
ATOM 747 O O . GLU A 1 93 ? -10.749 -14.511 12.872 1.00 76.94 93 GLU A O 1
ATOM 752 N N . ALA A 1 94 ? -10.718 -15.777 11.025 1.00 64.50 94 ALA A N 1
ATOM 753 C CA . ALA A 1 94 ? -9.763 -14.936 10.308 1.00 64.50 94 ALA A CA 1
ATOM 754 C C . ALA A 1 94 ? -10.411 -13.615 9.875 1.00 64.50 94 ALA A C 1
ATOM 756 O O . ALA A 1 94 ? -9.841 -12.540 10.071 1.00 64.50 94 ALA A O 1
ATOM 757 N N . GLN A 1 95 ? -11.640 -13.676 9.366 1.00 70.75 95 GLN A N 1
ATOM 758 C CA . GLN A 1 95 ? -12.456 -12.509 9.053 1.00 70.75 95 GLN A CA 1
ATOM 759 C C . GLN A 1 95 ? -12.737 -11.682 10.313 1.00 70.75 95 GLN A C 1
ATOM 761 O O . GLN A 1 95 ? -12.615 -10.457 10.289 1.00 70.75 95 GLN A O 1
ATOM 766 N N . ALA A 1 96 ? -13.042 -12.335 11.438 1.00 82.06 96 ALA A N 1
ATOM 767 C CA . ALA A 1 96 ? -13.222 -11.666 12.723 1.00 82.06 96 ALA A CA 1
ATOM 768 C C . ALA A 1 96 ? -11.945 -10.949 13.195 1.00 82.06 96 ALA A C 1
ATOM 770 O O . ALA A 1 96 ? -11.997 -9.787 13.605 1.00 82.06 96 ALA A O 1
ATOM 771 N N . MET A 1 97 ? -10.789 -11.607 13.080 1.00 76.06 97 MET A N 1
ATOM 772 C CA . MET A 1 97 ? -9.485 -11.011 13.379 1.00 76.06 97 MET A CA 1
ATOM 773 C C . MET A 1 97 ? -9.178 -9.813 12.479 1.00 76.06 97 MET A C 1
ATOM 775 O O . MET A 1 97 ? -8.682 -8.801 12.969 1.00 76.06 97 MET A O 1
ATOM 779 N N . HIS A 1 98 ? -9.514 -9.890 11.190 1.00 74.12 98 HIS A N 1
ATOM 780 C CA . HIS A 1 98 ? -9.340 -8.777 10.260 1.00 74.12 98 HIS A CA 1
ATOM 781 C C . HIS A 1 98 ? -10.219 -7.575 10.633 1.00 74.12 98 HIS A C 1
ATOM 783 O O . HIS A 1 98 ? -9.775 -6.432 10.565 1.00 74.12 98 HIS A O 1
ATOM 789 N N . LEU A 1 99 ? -11.441 -7.800 11.122 1.00 80.75 99 LEU A N 1
ATOM 790 C CA . LEU A 1 99 ? -12.312 -6.708 11.572 1.00 80.75 99 LEU A CA 1
ATOM 791 C C . LEU A 1 99 ? -11.765 -5.976 12.799 1.00 80.75 99 LEU A C 1
ATOM 793 O O . LEU A 1 99 ? -11.881 -4.752 12.896 1.00 80.75 99 LEU A O 1
ATOM 797 N N . LEU A 1 100 ? -11.159 -6.727 13.719 1.00 81.81 100 LEU A N 1
ATOM 798 C CA . LEU A 1 100 ? -10.499 -6.220 14.926 1.00 81.81 100 LEU A CA 1
ATOM 799 C C . LEU A 1 100 ? -9.063 -5.765 14.665 1.00 81.81 100 LEU A C 1
ATOM 801 O O . LEU A 1 100 ? -8.365 -5.299 15.567 1.00 81.81 100 LEU A O 1
ATOM 805 N N . ASN A 1 101 ? -8.603 -5.915 13.431 1.00 71.81 101 ASN A N 1
ATOM 806 C CA . ASN A 1 101 ? -7.285 -5.503 13.028 1.00 71.81 101 ASN A CA 1
ATOM 807 C C . ASN A 1 101 ? -7.246 -5.200 11.526 1.00 71.81 101 ASN A C 1
ATOM 809 O O . ASN A 1 101 ? -6.538 -5.888 10.790 1.00 71.81 101 ASN A O 1
ATOM 813 N N . PRO A 1 102 ? -7.962 -4.149 11.061 1.00 55.81 102 PRO A N 1
ATOM 814 C CA . PRO A 1 102 ? -8.050 -3.805 9.633 1.00 55.81 102 PRO A CA 1
ATOM 815 C C . PRO A 1 102 ? -6.686 -3.608 8.970 1.00 55.81 102 PRO A C 1
ATOM 817 O O . PRO A 1 102 ? -6.565 -3.562 7.749 1.00 55.81 102 PRO A O 1
ATOM 820 N N . PHE A 1 103 ? -5.666 -3.439 9.806 1.00 53.03 103 PHE A N 1
ATOM 821 C CA . PHE A 1 103 ? -4.335 -3.010 9.458 1.00 53.03 103 PHE A CA 1
ATOM 822 C C . PHE A 1 103 ? -3.236 -3.897 10.049 1.00 53.03 103 PHE A C 1
ATOM 824 O O . PHE A 1 103 ? -2.066 -3.606 9.802 1.00 53.03 103 PHE A O 1
ATOM 831 N N . ALA A 1 104 ? -3.561 -4.955 10.810 1.00 43.44 104 ALA A N 1
ATOM 832 C CA . ALA A 1 104 ? -2.542 -5.958 11.096 1.00 43.44 104 ALA A CA 1
ATOM 833 C C . ALA A 1 104 ? -2.565 -7.066 10.072 1.00 43.44 104 ALA A C 1
ATOM 835 O O . ALA A 1 104 ? -3.582 -7.671 9.740 1.00 43.44 104 ALA A O 1
ATOM 836 N N . VAL A 1 105 ? -1.345 -7.373 9.691 1.00 35.31 105 VAL A N 1
ATOM 837 C CA . VAL A 1 105 ? -0.939 -8.621 9.093 1.00 35.31 105 VAL A CA 1
ATOM 838 C C . VAL A 1 105 ? -1.200 -9.728 10.114 1.00 35.31 105 VAL A C 1
ATOM 840 O O . VAL A 1 105 ? -0.583 -9.735 11.182 1.00 35.31 105 VAL A O 1
ATOM 843 N N . ALA A 1 106 ? -2.121 -10.651 9.832 1.00 32.41 106 ALA A N 1
ATOM 844 C CA . ALA A 1 106 ? -2.176 -11.881 10.614 1.00 32.41 106 ALA A CA 1
ATOM 845 C C . ALA A 1 106 ? -0.847 -12.639 10.411 1.00 32.41 106 ALA A C 1
ATOM 847 O O . ALA A 1 106 ? -0.335 -12.670 9.287 1.00 32.41 106 ALA A O 1
ATOM 848 N N . PRO A 1 107 ? -0.259 -13.255 11.452 1.00 30.34 107 PRO A N 1
ATOM 849 C CA . PRO A 1 107 ? 0.924 -14.087 11.276 1.00 30.34 107 PRO A CA 1
ATOM 850 C C . PRO A 1 107 ? 0.600 -15.218 10.291 1.00 30.34 107 PRO A C 1
ATOM 852 O O . PRO A 1 107 ? -0.234 -16.072 10.580 1.00 30.34 107 PRO A O 1
ATOM 855 N N . GLY A 1 108 ? 1.224 -15.199 9.112 1.00 30.78 108 GLY A N 1
ATOM 856 C CA . GLY A 1 108 ? 1.008 -16.202 8.064 1.00 30.78 108 GLY A CA 1
ATOM 857 C C . GLY A 1 108 ? -0.032 -15.855 6.989 1.00 30.78 108 GLY A C 1
ATOM 858 O O . GLY A 1 108 ? -0.191 -16.648 6.068 1.00 30.78 108 GLY A O 1
ATOM 859 N N . GLN A 1 109 ? -0.683 -14.686 7.035 1.00 32.09 109 GLN A N 1
ATOM 860 C CA . GLN A 1 109 ? -1.408 -14.138 5.880 1.00 32.09 109 GLN A CA 1
ATOM 861 C C . GLN A 1 109 ? -0.696 -12.874 5.403 1.00 32.09 109 GLN A C 1
ATOM 863 O O . GLN A 1 109 ? -0.772 -11.820 6.032 1.00 32.09 109 GLN A O 1
ATOM 868 N N . LEU A 1 110 ? 0.047 -13.007 4.304 1.00 33.53 110 LEU A N 1
ATOM 869 C CA . LEU A 1 110 ? 0.726 -11.902 3.633 1.00 33.53 110 LEU A CA 1
ATOM 870 C C . LEU A 1 110 ? -0.320 -10.864 3.198 1.00 33.53 110 LEU A C 1
ATOM 872 O O . LEU A 1 110 ? -1.255 -11.218 2.480 1.00 33.53 110 LEU A O 1
ATOM 876 N N . PRO A 1 111 ? -0.205 -9.582 3.576 1.00 43.53 111 PRO A N 1
ATOM 877 C CA . PRO A 1 111 ? -1.091 -8.576 3.045 1.00 43.53 111 PRO A CA 1
ATOM 878 C C . PRO A 1 111 ? -0.527 -8.132 1.703 1.00 43.53 111 PRO A C 1
ATOM 880 O O . PRO A 1 111 ? 0.525 -7.494 1.639 1.00 43.53 111 PRO A O 1
ATOM 883 N N . ALA A 1 112 ? -1.314 -8.302 0.649 1.00 49.53 112 ALA A N 1
ATOM 884 C CA . ALA A 1 112 ? -1.180 -7.498 -0.564 1.00 49.53 112 ALA A CA 1
ATOM 885 C C . ALA A 1 112 ? -1.523 -6.002 -0.334 1.00 49.53 112 ALA A C 1
ATOM 887 O O . ALA A 1 112 ? -1.830 -5.280 -1.278 1.00 49.53 112 ALA A O 1
ATOM 888 N N . THR A 1 113 ? -1.531 -5.527 0.919 1.00 59.16 113 THR A N 1
ATOM 889 C CA . THR A 1 113 ? -1.892 -4.158 1.320 1.00 59.16 113 THR A CA 1
ATOM 890 C C . THR A 1 113 ? -0.700 -3.341 1.813 1.00 59.16 113 THR A C 1
ATOM 892 O O . THR A 1 113 ? -0.858 -2.156 2.100 1.00 59.16 113 THR A O 1
ATOM 895 N N . THR A 1 114 ? 0.493 -3.940 1.894 1.00 70.50 114 THR A N 1
ATOM 896 C CA . THR A 1 114 ? 1.717 -3.258 2.331 1.00 70.50 114 THR A CA 1
ATOM 897 C C . THR A 1 114 ? 2.854 -3.492 1.351 1.00 70.50 114 THR A C 1
ATOM 899 O O . THR A 1 114 ? 3.041 -4.608 0.871 1.00 70.50 114 THR A O 1
ATOM 902 N N . PHE A 1 115 ? 3.645 -2.454 1.096 1.00 83.38 115 PHE A N 1
ATOM 903 C CA . PHE A 1 115 ? 4.900 -2.559 0.367 1.00 83.38 115 PHE A CA 1
ATOM 904 C C . PHE A 1 115 ? 6.048 -1.974 1.208 1.00 83.38 115 PHE A C 1
ATOM 906 O O . PHE A 1 115 ? 5.861 -0.916 1.817 1.00 83.38 115 PHE A O 1
ATOM 913 N N . PRO A 1 116 ? 7.232 -2.613 1.217 1.00 87.44 116 PRO A N 1
ATOM 914 C CA . PRO A 1 116 ? 7.527 -3.931 0.659 1.00 87.44 116 PRO A CA 1
ATOM 915 C C . PRO A 1 116 ? 6.723 -5.017 1.382 1.00 87.44 116 PRO A C 1
ATOM 917 O O . PRO A 1 116 ? 6.338 -4.813 2.538 1.00 87.44 116 PRO A O 1
ATOM 920 N N . PRO A 1 117 ? 6.428 -6.149 0.727 1.00 80.62 117 PRO A N 1
ATOM 921 C CA . PRO A 1 117 ? 5.723 -7.233 1.396 1.00 80.62 117 PRO A CA 1
ATOM 922 C C . PRO A 1 117 ? 6.581 -7.792 2.550 1.00 80.62 117 PRO A C 1
ATOM 924 O O . PRO A 1 117 ? 7.806 -7.668 2.512 1.00 80.62 117 PRO A O 1
ATOM 927 N N . PRO A 1 118 ? 5.984 -8.416 3.582 1.00 73.50 118 PRO A N 1
ATOM 928 C CA . PRO A 1 118 ? 6.729 -8.894 4.755 1.00 73.50 118 PRO A CA 1
ATOM 929 C C . PRO A 1 118 ? 7.827 -9.927 4.459 1.00 73.50 118 PRO A C 1
ATOM 931 O O . PRO A 1 118 ? 8.748 -10.091 5.254 1.00 73.50 118 PRO A O 1
ATOM 934 N N . ASN A 1 119 ? 7.709 -10.650 3.345 1.00 71.25 119 ASN A N 1
ATOM 935 C CA . ASN A 1 119 ? 8.685 -11.629 2.864 1.00 71.25 119 ASN A CA 1
ATOM 936 C C . ASN A 1 119 ? 9.771 -11.013 1.962 1.00 71.25 119 ASN A C 1
ATOM 938 O O . ASN A 1 119 ? 10.606 -11.756 1.446 1.00 71.25 119 ASN A O 1
ATOM 942 N N . ALA A 1 120 ? 9.776 -9.692 1.748 1.00 83.44 120 ALA A N 1
ATOM 943 C CA . ALA A 1 120 ? 10.778 -9.058 0.906 1.00 83.44 120 ALA A CA 1
ATOM 944 C C . ALA A 1 120 ? 12.194 -9.219 1.499 1.00 83.44 120 ALA A C 1
ATOM 946 O O . ALA A 1 120 ? 12.382 -9.208 2.720 1.00 83.44 120 ALA A O 1
ATOM 947 N N . PRO A 1 121 ? 13.236 -9.311 0.656 1.00 85.44 121 PRO A N 1
ATOM 948 C CA . PRO A 1 121 ? 14.614 -9.352 1.131 1.00 85.44 121 PRO A CA 1
ATOM 949 C C . PRO A 1 121 ? 14.989 -8.123 1.974 1.00 85.44 121 PRO A C 1
ATOM 951 O O . PRO A 1 121 ? 14.564 -7.000 1.696 1.00 85.44 121 PRO A O 1
ATOM 954 N N . ALA A 1 122 ? 15.875 -8.301 2.959 1.00 84.38 122 ALA A N 1
ATOM 955 C CA . ALA A 1 122 ? 16.325 -7.213 3.836 1.00 84.38 122 ALA A CA 1
ATOM 956 C C . ALA A 1 122 ? 16.836 -5.953 3.093 1.00 84.38 122 ALA A C 1
ATOM 958 O O . ALA A 1 122 ? 16.506 -4.847 3.531 1.00 84.38 122 ALA A O 1
ATOM 959 N N . PRO A 1 123 ? 17.576 -6.051 1.964 1.00 86.81 123 PRO A N 1
ATOM 960 C CA . PRO A 1 123 ? 17.949 -4.875 1.174 1.00 86.81 123 PRO A CA 1
ATOM 961 C C . PRO A 1 123 ? 16.751 -4.054 0.679 1.00 86.81 123 PRO A C 1
ATOM 963 O O . PRO A 1 123 ? 16.813 -2.828 0.689 1.00 86.81 123 PRO A O 1
ATOM 966 N N . VAL A 1 124 ? 15.643 -4.710 0.322 1.00 90.06 124 VAL A N 1
ATOM 967 C CA . VAL A 1 124 ? 14.412 -4.061 -0.154 1.00 90.06 124 VAL A CA 1
ATOM 968 C C . VAL A 1 124 ? 13.756 -3.263 0.968 1.00 90.06 124 VAL A C 1
ATOM 970 O O . VAL A 1 124 ? 13.402 -2.101 0.763 1.00 90.06 124 VAL A O 1
ATOM 973 N N . HIS A 1 125 ? 13.653 -3.847 2.166 1.00 84.56 125 HIS A N 1
ATOM 974 C CA . HIS A 1 125 ? 13.126 -3.153 3.343 1.00 84.56 125 HIS A CA 1
ATOM 975 C C . HIS A 1 125 ? 13.977 -1.943 3.741 1.00 84.56 125 HIS A C 1
ATOM 977 O O . HIS A 1 125 ? 13.429 -0.877 4.020 1.00 84.56 125 HIS A O 1
ATOM 983 N N . ARG A 1 126 ? 15.310 -2.081 3.734 1.00 85.06 126 ARG A N 1
ATOM 984 C CA . ARG A 1 126 ? 16.223 -0.969 4.048 1.00 85.06 126 ARG A CA 1
ATOM 985 C C . ARG A 1 126 ? 16.085 0.173 3.047 1.00 85.06 126 ARG A C 1
ATOM 987 O O . ARG A 1 126 ? 15.852 1.305 3.459 1.00 85.06 126 ARG A O 1
ATOM 994 N N . ALA A 1 127 ? 16.162 -0.138 1.754 1.00 91.62 127 ALA A N 1
ATOM 995 C CA . ALA A 1 127 ? 16.048 0.856 0.693 1.00 91.62 127 ALA A CA 1
ATOM 996 C C . ALA A 1 127 ? 14.699 1.586 0.725 1.00 91.62 127 ALA A C 1
ATOM 998 O O . ALA A 1 127 ? 14.635 2.789 0.482 1.00 91.62 127 ALA A O 1
ATOM 999 N N . TRP A 1 128 ? 13.617 0.871 1.051 1.00 92.00 128 TRP A N 1
ATOM 1000 C CA . TRP A 1 128 ? 12.299 1.481 1.190 1.00 92.00 128 TRP A CA 1
ATOM 1001 C C . TRP A 1 128 ? 12.262 2.452 2.364 1.00 92.00 128 TRP A C 1
ATOM 1003 O O . TRP A 1 128 ? 11.881 3.603 2.185 1.00 92.00 128 TRP A O 1
ATOM 1013 N N . SER A 1 129 ? 12.723 2.008 3.539 1.00 86.38 129 SER A N 1
ATOM 1014 C CA . SER A 1 129 ? 12.787 2.846 4.738 1.00 86.38 129 SER A CA 1
ATOM 1015 C C . SER A 1 129 ? 13.589 4.124 4.495 1.00 86.38 129 SER A C 1
ATOM 1017 O O . SER A 1 129 ? 13.186 5.192 4.952 1.00 86.38 129 SER A O 1
ATOM 1019 N N . GLU A 1 130 ? 14.706 4.029 3.775 1.00 88.19 130 GLU A N 1
ATOM 1020 C CA . GLU A 1 130 ? 15.511 5.186 3.381 1.00 88.19 130 GLU A CA 1
ATOM 1021 C C . GLU A 1 130 ? 14.711 6.132 2.474 1.00 88.19 130 GLU A C 1
ATOM 1023 O O . GLU A 1 130 ? 14.539 7.307 2.801 1.00 88.19 130 GLU A O 1
ATOM 1028 N N . ALA A 1 131 ? 14.113 5.605 1.403 1.00 92.94 131 ALA A N 1
ATOM 1029 C CA . ALA A 1 131 ? 13.363 6.395 0.429 1.00 92.94 131 ALA A CA 1
ATOM 1030 C C . ALA A 1 131 ? 12.090 7.053 0.969 1.00 92.94 131 ALA A C 1
ATOM 1032 O O . ALA A 1 131 ? 11.627 8.056 0.417 1.00 92.94 131 ALA A O 1
ATOM 1033 N N . THR A 1 132 ? 11.521 6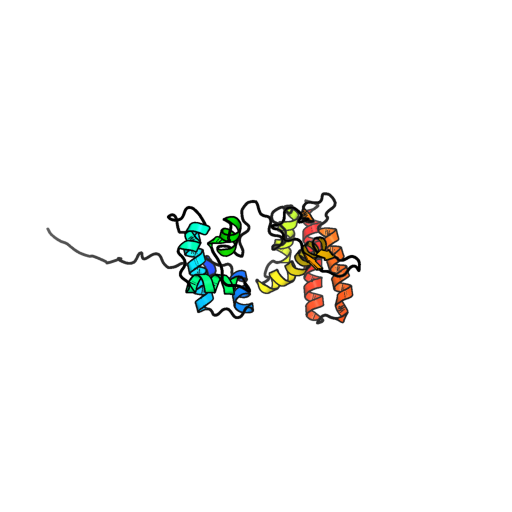.500 2.036 1.00 87.19 132 THR A N 1
ATOM 1034 C CA . THR A 1 132 ? 10.323 7.031 2.690 1.00 87.19 132 THR A CA 1
ATOM 1035 C C . THR A 1 132 ? 10.635 7.807 3.967 1.00 87.19 132 THR A C 1
ATOM 1037 O O . THR A 1 132 ? 9.715 8.238 4.661 1.00 87.19 132 THR A O 1
ATOM 1040 N N . THR A 1 133 ? 11.911 8.001 4.312 1.00 88.00 133 THR A N 1
ATOM 1041 C CA . THR A 1 133 ? 12.288 8.745 5.518 1.00 88.00 133 THR A CA 1
ATOM 1042 C C . THR A 1 133 ? 11.744 10.175 5.460 1.00 88.00 133 THR A C 1
ATOM 1044 O O . THR A 1 133 ? 11.939 10.899 4.486 1.00 88.00 133 THR A O 1
ATOM 1047 N N . GLY A 1 134 ? 11.049 10.589 6.523 1.00 78.12 134 GLY A N 1
ATOM 1048 C CA . GLY A 1 134 ? 10.467 11.929 6.642 1.00 78.12 134 GLY A CA 1
ATOM 1049 C C . GLY A 1 134 ? 9.148 12.139 5.891 1.00 78.12 134 GLY A C 1
ATOM 1050 O O . GLY A 1 134 ? 8.569 13.217 6.009 1.00 78.12 134 GLY A O 1
ATOM 1051 N N . GLN A 1 135 ? 8.651 11.134 5.163 1.00 78.62 135 GLN A N 1
ATOM 1052 C CA . GLN A 1 135 ? 7.308 11.175 4.590 1.00 78.62 135 GLN A CA 1
ATOM 1053 C C . GLN A 1 135 ? 6.253 11.049 5.691 1.00 78.62 135 GLN A C 1
ATOM 1055 O O . GLN A 1 135 ? 6.394 10.256 6.625 1.00 78.62 135 GLN A O 1
ATOM 1060 N N . ASN A 1 136 ? 5.165 11.805 5.566 1.00 72.25 136 ASN A N 1
ATOM 1061 C CA . ASN A 1 136 ? 3.983 11.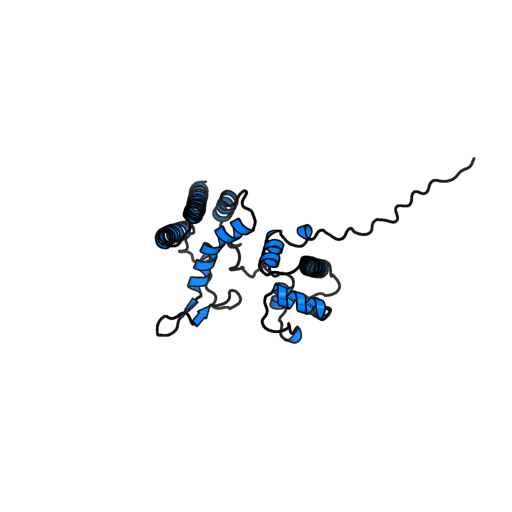572 6.388 1.00 72.25 136 ASN A CA 1
ATOM 1062 C C . ASN A 1 136 ? 3.170 10.374 5.865 1.00 72.25 136 ASN A C 1
ATOM 1064 O O . ASN A 1 136 ? 3.431 9.821 4.798 1.00 72.25 136 ASN A O 1
ATOM 1068 N N . SER A 1 137 ? 2.143 9.978 6.611 1.00 60.47 137 SER A N 1
ATOM 1069 C CA . SER A 1 137 ? 1.343 8.791 6.302 1.00 60.47 137 SER A CA 1
ATOM 1070 C C . SER A 1 137 ? 0.651 8.821 4.936 1.00 60.47 137 SER A C 1
ATOM 1072 O O . SER A 1 137 ? 0.589 7.791 4.268 1.00 60.47 137 SER A O 1
ATOM 1074 N N . LEU A 1 138 ? 0.147 9.980 4.503 1.00 67.38 138 LEU A N 1
ATOM 1075 C CA . LEU A 1 138 ? -0.501 10.112 3.196 1.00 67.38 138 LEU A CA 1
ATOM 1076 C C . LEU A 1 138 ? 0.529 10.006 2.064 1.00 67.38 138 LEU A C 1
ATOM 1078 O O . LEU A 1 138 ? 0.277 9.372 1.047 1.00 67.38 138 LEU A O 1
ATOM 1082 N N . GLU A 1 139 ? 1.714 10.576 2.265 1.00 74.94 139 GLU A N 1
ATOM 1083 C CA . GLU A 1 139 ? 2.816 10.499 1.302 1.00 74.94 139 GLU A CA 1
ATOM 1084 C C . GLU A 1 139 ? 3.378 9.082 1.168 1.00 74.94 139 GLU A C 1
ATOM 1086 O O . GLU A 1 139 ? 3.730 8.660 0.064 1.00 74.94 139 GLU A O 1
ATOM 1091 N N . LEU A 1 140 ? 3.419 8.340 2.275 1.00 76.81 140 LEU A N 1
ATOM 1092 C CA . LEU A 1 140 ? 3.802 6.934 2.279 1.00 76.81 140 LEU A CA 1
ATOM 1093 C C . LEU A 1 140 ? 2.789 6.090 1.499 1.00 76.81 140 LEU A C 1
ATOM 1095 O O . LEU A 1 140 ? 3.182 5.267 0.672 1.00 76.81 140 LEU A O 1
ATOM 1099 N N . LEU A 1 141 ? 1.490 6.328 1.711 1.00 72.69 141 LEU A N 1
ATOM 1100 C CA . LEU A 1 141 ? 0.428 5.657 0.962 1.00 72.69 141 LEU A CA 1
ATOM 1101 C C . LEU A 1 141 ? 0.523 5.960 -0.539 1.00 72.69 141 LEU A C 1
ATOM 1103 O O . LEU A 1 141 ? 0.477 5.039 -1.353 1.00 72.69 141 LEU A O 1
ATOM 1107 N N . ASP A 1 142 ? 0.726 7.227 -0.905 1.00 77.31 142 ASP A N 1
ATOM 1108 C CA . ASP A 1 142 ? 0.921 7.648 -2.296 1.00 77.31 142 ASP A CA 1
ATOM 1109 C C . ASP A 1 142 ? 2.145 6.986 -2.944 1.00 77.31 142 ASP A C 1
ATOM 1111 O O . ASP A 1 142 ? 2.117 6.650 -4.131 1.00 77.31 142 ASP A O 1
ATOM 1115 N N . SER A 1 143 ? 3.221 6.802 -2.176 1.00 87.00 143 SER A N 1
ATOM 1116 C CA . SER A 1 143 ? 4.452 6.149 -2.633 1.00 87.00 143 SER A CA 1
ATOM 1117 C C . SER A 1 143 ? 4.270 4.638 -2.804 1.00 87.00 143 SER A C 1
ATOM 1119 O O . SER A 1 143 ? 4.825 4.048 -3.729 1.00 87.00 143 SER A O 1
ATOM 1121 N N . MET A 1 144 ? 3.459 4.017 -1.945 1.00 86.62 144 MET A N 1
ATOM 1122 C CA . MET A 1 144 ? 3.143 2.587 -1.945 1.00 86.62 144 MET A CA 1
ATOM 1123 C C . MET A 1 144 ? 2.143 2.185 -3.034 1.00 86.62 144 MET A C 1
ATOM 1125 O O . MET A 1 144 ? 2.288 1.123 -3.645 1.00 86.62 144 MET A O 1
ATOM 1129 N N . ALA A 1 145 ? 1.141 3.024 -3.300 1.00 81.94 145 ALA A N 1
ATOM 1130 C CA . ALA A 1 145 ? 0.011 2.692 -4.164 1.00 81.94 145 ALA A CA 1
ATOM 1131 C C . ALA A 1 145 ? 0.392 2.118 -5.548 1.00 81.94 145 ALA A C 1
ATOM 1133 O O . ALA A 1 145 ? -0.234 1.140 -5.956 1.00 81.94 145 ALA A O 1
ATOM 1134 N N . PRO A 1 146 ? 1.413 2.622 -6.273 1.00 88.19 146 PRO A N 1
ATOM 1135 C CA . PRO A 1 146 ? 1.783 2.072 -7.579 1.00 88.19 146 PRO A CA 1
ATOM 1136 C C . PRO A 1 146 ? 2.307 0.628 -7.520 1.00 88.19 146 PRO A C 1
ATOM 1138 O O . PRO A 1 146 ? 2.043 -0.153 -8.432 1.00 88.19 146 PRO A O 1
ATOM 1141 N N . PHE A 1 147 ? 3.011 0.258 -6.446 1.00 91.38 147 PHE A N 1
ATOM 1142 C CA . PHE A 1 147 ? 3.519 -1.103 -6.248 1.00 91.38 147 PHE A CA 1
ATOM 1143 C C . PHE A 1 147 ? 2.375 -2.078 -5.968 1.00 91.38 147 PHE A C 1
ATOM 1145 O O . PHE A 1 147 ? 2.294 -3.151 -6.570 1.00 91.38 147 PHE A O 1
ATOM 1152 N N . LEU A 1 148 ? 1.438 -1.669 -5.108 1.00 84.50 148 LEU A N 1
ATOM 1153 C CA . LEU A 1 148 ? 0.241 -2.457 -4.812 1.00 84.50 148 LEU A CA 1
ATOM 1154 C C . LEU A 1 148 ? -0.661 -2.594 -6.041 1.00 84.50 148 LEU A C 1
ATOM 1156 O O . LEU A 1 148 ? -1.149 -3.684 -6.319 1.00 84.50 148 LEU A O 1
ATOM 1160 N N . ALA A 1 149 ? -0.831 -1.522 -6.819 1.00 81.31 149 ALA A N 1
ATOM 1161 C CA . ALA A 1 149 ? -1.621 -1.548 -8.045 1.00 81.31 149 ALA A CA 1
ATOM 1162 C C . ALA A 1 149 ? -1.063 -2.547 -9.070 1.00 81.31 149 ALA A C 1
ATOM 1164 O O . ALA A 1 149 ? -1.835 -3.243 -9.724 1.00 81.31 149 ALA A O 1
ATOM 1165 N N . GLN A 1 150 ? 0.262 -2.670 -9.188 1.00 84.88 150 GLN A N 1
ATOM 1166 C CA . GLN A 1 150 ? 0.868 -3.670 -10.068 1.00 84.88 150 GLN A CA 1
ATOM 1167 C C . GLN A 1 150 ? 0.645 -5.102 -9.559 1.00 84.88 150 GLN A C 1
ATOM 1169 O O . GLN A 1 150 ? 0.351 -5.992 -10.355 1.00 84.88 150 GLN A O 1
ATOM 1174 N N . SER A 1 151 ? 0.741 -5.333 -8.247 1.00 80.81 151 SER A N 1
ATOM 1175 C CA . SER A 1 151 ? 0.411 -6.636 -7.649 1.00 80.81 151 SER A CA 1
ATOM 1176 C C . SER A 1 151 ? -1.060 -7.008 -7.889 1.00 80.81 151 SER A C 1
ATOM 1178 O O . SER A 1 151 ? -1.359 -8.098 -8.377 1.00 80.81 151 SER A O 1
ATOM 1180 N N . ALA A 1 152 ? -1.976 -6.055 -7.690 1.00 77.31 152 ALA A N 1
ATOM 1181 C CA . ALA A 1 152 ? -3.401 -6.230 -7.961 1.00 77.31 152 ALA A CA 1
ATOM 1182 C C . ALA A 1 152 ? -3.705 -6.474 -9.453 1.00 77.31 152 ALA A C 1
ATOM 1184 O O . ALA A 1 152 ? -4.564 -7.290 -9.785 1.00 77.31 152 ALA A O 1
ATOM 1185 N N . ALA A 1 153 ? -2.979 -5.820 -10.366 1.00 80.88 153 ALA A N 1
ATOM 1186 C CA . ALA A 1 153 ? -3.163 -5.997 -11.807 1.00 80.88 153 ALA A CA 1
ATOM 1187 C C . ALA A 1 153 ? -2.890 -7.441 -12.268 1.00 80.88 153 ALA A C 1
ATOM 1189 O O . ALA A 1 153 ? -3.575 -7.931 -13.162 1.00 80.88 153 ALA A O 1
ATOM 1190 N N . ASN A 1 154 ? -1.952 -8.145 -11.622 1.00 84.19 154 ASN A N 1
ATOM 1191 C CA . ASN A 1 154 ? -1.667 -9.557 -11.912 1.00 84.19 154 ASN A CA 1
ATOM 1192 C C . ASN A 1 154 ? -2.767 -10.514 -11.430 1.00 84.19 154 ASN A C 1
ATOM 1194 O O . ASN A 1 154 ? -2.827 -11.657 -11.867 1.00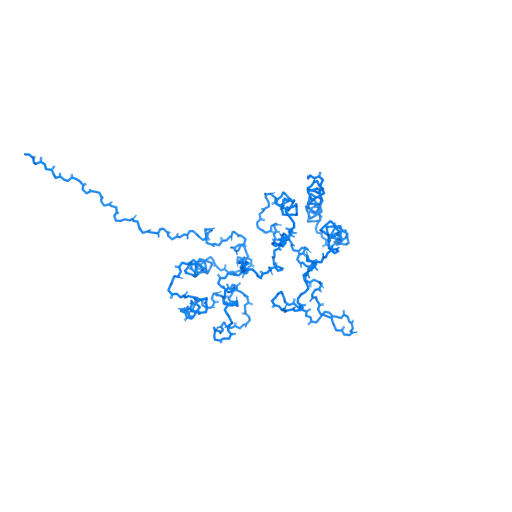 84.19 154 ASN A O 1
ATOM 1198 N N . ASN A 1 155 ? -3.658 -10.031 -10.566 1.00 83.00 155 ASN A N 1
ATOM 1199 C CA . ASN A 1 155 ? -4.795 -10.776 -10.037 1.00 83.00 155 ASN A CA 1
ATOM 1200 C C . ASN A 1 155 ? -6.127 -10.295 -10.624 1.00 83.00 155 ASN A C 1
ATOM 1202 O O . ASN A 1 155 ? -7.188 -10.658 -10.124 1.00 83.00 155 ASN A O 1
ATOM 1206 N N . THR A 1 156 ? -6.100 -9.466 -11.671 1.00 83.06 156 THR A N 1
ATOM 1207 C CA . THR A 1 156 ? -7.314 -9.019 -12.362 1.00 83.06 156 THR A CA 1
ATOM 1208 C C . THR A 1 156 ? -7.841 -10.128 -13.270 1.00 83.06 156 THR A C 1
ATOM 1210 O O . THR A 1 156 ? -7.108 -10.687 -14.082 1.00 83.06 156 THR A O 1
ATOM 1213 N N . LEU A 1 157 ? -9.128 -10.436 -13.138 1.00 82.38 157 LEU A N 1
ATOM 1214 C CA . LEU A 1 157 ? -9.840 -11.382 -13.987 1.00 82.38 157 LEU A CA 1
ATOM 1215 C C . LEU A 1 157 ? -10.399 -10.653 -15.204 1.00 82.38 157 LEU A C 1
ATOM 1217 O O . LEU A 1 157 ? -10.974 -9.571 -15.066 1.00 82.38 157 LEU A O 1
ATOM 1221 N N . TYR A 1 158 ? -10.281 -11.275 -16.374 1.00 85.62 158 TYR A N 1
ATOM 1222 C CA . TYR A 1 158 ? -10.765 -10.727 -17.636 1.00 85.62 158 TYR A CA 1
ATOM 1223 C C . TYR A 1 158 ? -11.795 -11.654 -18.285 1.00 85.62 158 TYR A C 1
ATOM 1225 O O . TYR A 1 158 ? -11.710 -12.877 -18.162 1.00 85.62 158 TYR A O 1
ATOM 1233 N N . ASP A 1 159 ? -12.773 -11.070 -18.977 1.00 87.69 159 ASP A N 1
ATOM 1234 C CA . ASP A 1 159 ? -13.684 -11.820 -19.843 1.00 87.69 159 ASP A CA 1
ATOM 1235 C C . ASP A 1 159 ? -13.023 -12.211 -21.182 1.00 87.69 159 ASP A C 1
ATOM 1237 O O . ASP A 1 159 ? -11.869 -11.887 -21.470 1.00 87.69 159 ASP A O 1
ATOM 1241 N N . ALA A 1 160 ? -13.778 -12.898 -22.044 1.00 93.56 160 ALA A N 1
ATOM 1242 C CA . ALA A 1 160 ? -13.311 -13.317 -23.367 1.00 93.56 160 ALA A CA 1
ATOM 1243 C C . ALA A 1 160 ? -13.027 -12.147 -24.336 1.00 93.56 160 ALA A C 1
ATOM 1245 O O . ALA A 1 160 ? -12.436 -12.360 -25.394 1.00 93.56 160 ALA A O 1
ATOM 1246 N N . GLN A 1 161 ? -13.454 -10.927 -24.005 1.00 92.88 161 GLN A N 1
ATOM 1247 C CA . GLN A 1 161 ? -13.211 -9.697 -24.760 1.00 92.88 161 GLN A CA 1
ATOM 1248 C C . GLN A 1 161 ? -12.091 -8.850 -24.131 1.00 92.88 161 GLN A C 1
ATOM 1250 O O . GLN A 1 161 ? -11.821 -7.749 -24.609 1.00 92.88 161 GLN A O 1
ATOM 1255 N N . ASN A 1 162 ? -11.409 -9.381 -23.111 1.00 86.62 162 ASN A N 1
ATOM 1256 C CA . ASN A 1 162 ? -10.337 -8.728 -22.370 1.00 86.62 162 ASN A CA 1
ATOM 1257 C C . ASN A 1 162 ? -10.791 -7.493 -21.564 1.00 86.62 162 ASN A C 1
ATOM 1259 O O . ASN A 1 162 ? -9.996 -6.584 -21.319 1.00 86.62 162 ASN A O 1
ATOM 1263 N N . ASN A 1 163 ? -12.053 -7.455 -21.126 1.00 84.81 163 ASN A N 1
ATOM 1264 C CA . ASN A 1 163 ? -12.526 -6.465 -20.157 1.00 84.81 163 ASN A CA 1
ATOM 1265 C C . ASN A 1 163 ? -12.316 -6.977 -18.726 1.00 84.81 163 ASN A C 1
ATOM 1267 O O . ASN A 1 163 ? -12.554 -8.160 -18.475 1.00 84.81 163 ASN A O 1
ATOM 1271 N N . PRO A 1 164 ? -11.918 -6.116 -17.772 1.00 79.06 164 PRO A N 1
ATOM 1272 C CA . PRO A 1 164 ? -11.782 -6.516 -16.378 1.00 79.06 164 PRO A CA 1
ATOM 1273 C C . PRO A 1 164 ? -13.162 -6.813 -15.769 1.00 79.06 164 PRO A C 1
ATOM 1275 O O . PRO A 1 164 ? -14.056 -5.967 -15.802 1.00 79.06 164 PRO A O 1
ATOM 1278 N N . ILE A 1 165 ? -13.327 -8.002 -15.189 1.00 84.56 165 ILE A N 1
ATOM 1279 C CA . ILE A 1 165 ? -14.582 -8.473 -14.568 1.00 84.56 165 ILE A CA 1
ATOM 1280 C C . ILE A 1 165 ? -14.466 -8.728 -13.063 1.00 84.56 165 ILE A C 1
ATOM 1282 O O . ILE A 1 165 ? -15.461 -9.032 -12.408 1.00 84.56 165 ILE A O 1
ATOM 1286 N N . GLY A 1 166 ? -13.268 -8.597 -12.497 1.00 77.31 166 GLY A N 1
ATOM 1287 C CA . GLY A 1 166 ? -13.041 -8.738 -11.064 1.00 77.31 166 GLY A CA 1
ATOM 1288 C C . GLY A 1 166 ? -11.562 -8.839 -10.727 1.00 77.31 166 GLY A C 1
ATOM 1289 O O . GLY A 1 166 ? -10.702 -8.674 -11.591 1.00 77.31 166 GLY A O 1
ATOM 1290 N N . CYS A 1 167 ? -11.270 -9.139 -9.469 1.00 75.38 167 CYS A N 1
ATOM 1291 C CA . CYS A 1 167 ? -9.931 -9.470 -9.008 1.00 75.38 167 CYS A CA 1
ATOM 1292 C C . CYS A 1 167 ? -9.978 -10.651 -8.038 1.00 75.38 167 CYS A C 1
ATOM 1294 O O . CYS A 1 167 ? -10.980 -10.859 -7.353 1.00 75.38 167 CYS A O 1
ATOM 1296 N N . ILE A 1 168 ? -8.897 -11.424 -8.003 1.00 69.12 168 ILE A N 1
ATOM 1297 C CA . ILE A 1 168 ? -8.679 -12.468 -7.006 1.00 69.12 168 ILE A CA 1
ATOM 1298 C C . ILE A 1 168 ? -8.226 -11.784 -5.716 1.00 69.12 168 ILE A C 1
ATOM 1300 O O . ILE A 1 168 ? -7.304 -10.962 -5.733 1.00 69.12 168 ILE A O 1
ATOM 1304 N N . SER A 1 169 ? -8.895 -12.087 -4.605 1.00 66.50 169 SER A N 1
ATOM 1305 C CA . SER A 1 169 ? -8.547 -11.529 -3.303 1.00 66.50 169 SER A CA 1
ATOM 1306 C C . SER A 1 169 ? -7.286 -12.207 -2.761 1.00 66.50 169 SER A C 1
ATOM 1308 O O . SER A 1 169 ? -7.140 -13.412 -2.935 1.00 66.50 169 SER A O 1
ATOM 1310 N N . PRO A 1 170 ? -6.415 -11.504 -2.015 1.00 62.84 170 PRO A N 1
ATOM 1311 C CA . PRO A 1 170 ? -5.288 -12.118 -1.302 1.00 62.84 170 PRO A CA 1
ATOM 1312 C C . PRO A 1 170 ? -5.674 -13.248 -0.335 1.00 62.84 170 PRO A C 1
ATOM 1314 O O . PRO A 1 170 ? -4.823 -14.037 0.060 1.00 62.84 170 PRO A O 1
ATOM 1317 N N . ALA A 1 171 ? -6.946 -13.316 0.069 1.00 59.81 171 ALA A N 1
ATOM 1318 C CA . ALA A 1 171 ? -7.476 -14.394 0.900 1.00 59.81 171 ALA A CA 1
ATOM 1319 C C . ALA A 1 171 ? -7.830 -15.668 0.105 1.00 59.81 171 ALA A C 1
ATOM 1321 O O . ALA A 1 171 ? -8.032 -16.721 0.709 1.00 59.81 171 ALA A O 1
ATOM 1322 N N . ASP A 1 172 ? -7.923 -15.584 -1.224 1.00 64.06 172 ASP A N 1
ATOM 1323 C CA . ASP A 1 172 ? -8.265 -16.716 -2.079 1.00 64.06 172 ASP A CA 1
ATOM 1324 C C . ASP A 1 172 ? -7.032 -17.591 -2.336 1.00 64.06 172 ASP A C 1
ATOM 1326 O O . ASP A 1 172 ? -5.939 -17.097 -2.609 1.00 64.06 172 ASP A O 1
ATOM 1330 N N . SER A 1 173 ? -7.210 -18.916 -2.351 1.00 71.94 173 SER A N 1
ATOM 1331 C CA . SER A 1 173 ? -6.114 -19.873 -2.592 1.00 71.94 173 SER A CA 1
ATOM 1332 C C . SER A 1 173 ? -5.448 -19.729 -3.963 1.00 71.94 173 SER A C 1
ATOM 1334 O O . SER A 1 173 ? -4.359 -20.251 -4.176 1.00 71.94 173 SER A O 1
ATOM 1336 N N . ASN A 1 174 ? -6.131 -19.073 -4.902 1.00 75.75 174 ASN A N 1
ATOM 1337 C CA . ASN A 1 174 ? -5.669 -18.871 -6.271 1.00 75.75 174 ASN A CA 1
ATOM 1338 C C . ASN A 1 174 ? -5.020 -17.495 -6.463 1.00 75.75 174 ASN A C 1
ATOM 1340 O O . ASN A 1 174 ? -4.742 -17.118 -7.600 1.00 75.75 174 ASN A O 1
ATOM 1344 N N . TYR A 1 175 ? -4.830 -16.729 -5.384 1.00 77.31 175 TYR A N 1
ATOM 1345 C CA . TYR A 1 175 ? -4.118 -15.463 -5.445 1.00 77.3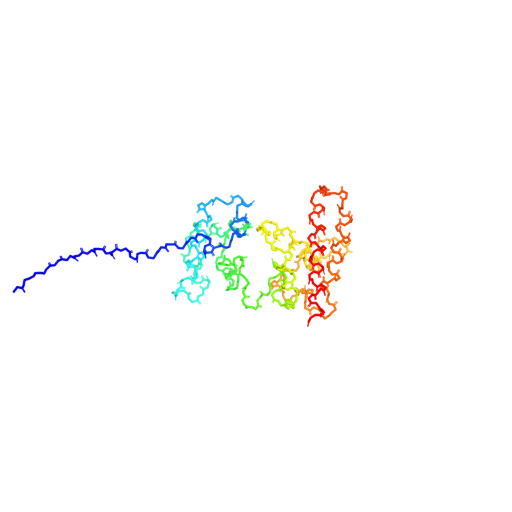1 175 TYR A CA 1
ATOM 1346 C C . TYR A 1 175 ? -2.674 -15.685 -5.883 1.00 77.31 175 TYR A C 1
ATOM 1348 O O . TYR A 1 175 ? -1.968 -16.550 -5.362 1.00 77.31 175 TYR A O 1
ATOM 1356 N N . PHE A 1 176 ? -2.232 -14.871 -6.828 1.00 82.81 176 PHE A N 1
ATOM 1357 C CA . PHE A 1 176 ? -0.881 -14.890 -7.348 1.00 82.81 176 PHE A CA 1
ATOM 1358 C C . PHE A 1 176 ? -0.047 -13.783 -6.699 1.00 82.81 176 PHE A C 1
ATOM 1360 O O . PHE A 1 176 ? -0.235 -12.596 -6.982 1.00 82.81 176 PHE A O 1
ATOM 1367 N N . ASP A 1 177 ? 0.887 -14.163 -5.827 1.00 82.62 177 ASP A N 1
ATOM 1368 C CA . ASP A 1 177 ? 1.840 -13.226 -5.236 1.00 82.62 177 ASP A CA 1
ATOM 1369 C C . ASP A 1 177 ? 3.073 -13.070 -6.135 1.00 82.62 177 ASP A C 1
ATOM 1371 O O . ASP A 1 177 ? 3.980 -13.900 -6.148 1.00 82.62 177 ASP A O 1
ATOM 1375 N N . ILE A 1 178 ? 3.136 -11.956 -6.866 1.00 86.94 178 ILE A N 1
ATOM 1376 C CA . ILE A 1 178 ? 4.271 -11.655 -7.747 1.00 86.94 178 ILE A CA 1
ATOM 1377 C C . ILE A 1 178 ? 5.613 -11.617 -7.010 1.00 86.94 178 ILE A C 1
ATOM 1379 O O . ILE A 1 178 ? 6.644 -11.816 -7.640 1.00 86.94 178 ILE A O 1
ATOM 1383 N N . TYR A 1 179 ? 5.622 -11.348 -5.701 1.00 85.69 179 TYR A N 1
ATOM 1384 C CA . TYR A 1 179 ? 6.850 -11.191 -4.926 1.00 85.69 179 TYR A CA 1
ATOM 1385 C C . TYR A 1 179 ? 7.485 -12.527 -4.523 1.00 85.69 179 TYR A C 1
ATOM 1387 O O . TYR A 1 179 ? 8.636 -12.536 -4.090 1.00 85.69 179 TYR A O 1
ATOM 1395 N N . THR A 1 180 ? 6.759 -13.643 -4.656 1.00 84.00 180 THR A N 1
ATOM 1396 C CA . THR A 1 180 ? 7.289 -14.989 -4.379 1.00 84.00 180 THR A CA 1
ATOM 1397 C C . THR A 1 180 ? 7.910 -15.662 -5.597 1.00 84.00 180 THR A C 1
ATOM 1399 O O . THR A 1 180 ? 8.560 -16.695 -5.454 1.00 84.00 180 THR A O 1
ATOM 1402 N N . GLU A 1 181 ? 7.728 -15.093 -6.786 1.00 87.44 181 GLU A N 1
ATOM 1403 C CA . GLU A 1 181 ? 8.256 -15.659 -8.022 1.00 87.44 181 GLU A CA 1
ATOM 1404 C C . GLU A 1 181 ? 9.780 -15.515 -8.087 1.00 87.44 181 GLU A C 1
ATOM 1406 O O . GLU A 1 181 ? 10.319 -14.421 -7.922 1.00 87.44 181 GLU A O 1
ATOM 1411 N N . GLU A 1 182 ? 10.492 -16.598 -8.406 1.00 85.69 182 GLU A N 1
ATOM 1412 C CA . GLU A 1 182 ? 11.961 -16.580 -8.515 1.00 85.69 182 GLU A CA 1
ATOM 1413 C C . GLU A 1 182 ? 12.467 -15.582 -9.567 1.00 85.69 182 GLU A C 1
ATOM 1415 O O . GLU A 1 182 ? 13.547 -15.012 -9.429 1.00 85.69 182 GLU A O 1
ATOM 1420 N N . SER A 1 183 ? 11.682 -15.354 -10.623 1.00 89.06 183 SER A N 1
ATOM 1421 C CA . SER A 1 183 ? 12.002 -14.393 -11.679 1.00 89.06 183 SER A CA 1
ATOM 1422 C C . SER A 1 183 ? 11.663 -12.945 -11.322 1.00 89.06 183 SER A C 1
ATOM 1424 O O . SER A 1 183 ? 11.898 -12.052 -12.137 1.00 89.06 183 SER A O 1
ATOM 1426 N N . PHE A 1 184 ? 11.056 -12.690 -10.161 1.00 91.62 184 PHE A N 1
ATOM 1427 C CA . PHE A 1 184 ? 10.651 -11.345 -9.783 1.00 91.62 184 PHE A CA 1
ATOM 1428 C C . PHE A 1 184 ? 11.853 -10.465 -9.432 1.00 91.62 184 PHE A C 1
ATOM 1430 O O . PHE A 1 184 ? 12.782 -10.865 -8.733 1.00 91.62 184 PHE A O 1
ATOM 1437 N N . SER A 1 185 ? 11.802 -9.213 -9.883 1.00 93.69 185 SER A N 1
ATOM 1438 C CA . SER A 1 185 ? 12.846 -8.218 -9.658 1.00 93.69 185 SER A CA 1
ATOM 1439 C C . SER A 1 185 ? 12.223 -6.897 -9.229 1.00 93.69 185 SER A C 1
ATOM 1441 O O . SER A 1 185 ? 11.518 -6.230 -9.991 1.00 93.69 185 SER A O 1
ATOM 1443 N N . TYR A 1 186 ? 12.534 -6.477 -8.001 1.00 94.25 186 TYR A N 1
ATOM 1444 C CA . TYR A 1 186 ? 12.126 -5.171 -7.481 1.00 94.25 186 TYR A CA 1
ATOM 1445 C C . TYR A 1 186 ? 12.697 -4.019 -8.325 1.00 94.25 186 TYR A C 1
ATOM 1447 O O . TYR A 1 186 ? 12.029 -3.004 -8.516 1.00 94.25 186 TYR A O 1
ATOM 1455 N N . LEU A 1 187 ? 13.901 -4.172 -8.889 1.00 95.00 187 LEU A N 1
ATOM 1456 C CA . LEU A 1 187 ? 14.497 -3.168 -9.780 1.00 95.00 187 LEU A CA 1
ATOM 1457 C C . LEU A 1 187 ? 13.749 -3.057 -11.114 1.00 95.00 187 LEU A C 1
ATOM 1459 O O . LEU A 1 187 ? 13.570 -1.945 -11.627 1.00 95.00 187 LEU A O 1
ATOM 1463 N N . ASP A 1 188 ? 13.280 -4.179 -11.658 1.00 95.19 188 ASP A N 1
ATOM 1464 C CA . ASP A 1 188 ? 12.490 -4.181 -12.892 1.00 95.19 188 ASP A CA 1
ATOM 1465 C C . ASP A 1 188 ? 11.095 -3.612 -12.651 1.00 95.19 188 ASP A C 1
ATOM 1467 O O . ASP A 1 188 ? 10.619 -2.806 -13.451 1.00 95.19 188 ASP A O 1
ATOM 1471 N N . GLN A 1 189 ? 10.482 -3.913 -11.502 1.00 94.94 189 GLN A N 1
ATOM 1472 C CA . GLN A 1 189 ? 9.251 -3.256 -11.064 1.00 94.94 189 GLN A CA 1
ATOM 1473 C C . GLN A 1 189 ? 9.428 -1.732 -10.964 1.00 94.94 189 GLN A C 1
ATOM 1475 O O . GLN A 1 189 ? 8.627 -0.988 -11.530 1.00 94.94 189 GLN A O 1
ATOM 1480 N N . ILE A 1 190 ? 10.486 -1.235 -10.312 1.00 95.94 190 ILE A N 1
ATOM 1481 C CA . ILE A 1 190 ? 10.736 0.215 -10.234 1.00 95.94 190 ILE A CA 1
ATOM 1482 C C . ILE A 1 190 ? 10.935 0.805 -11.637 1.00 95.94 190 ILE A C 1
ATOM 1484 O O . ILE A 1 190 ? 10.414 1.880 -11.938 1.00 95.94 190 ILE A O 1
ATOM 1488 N N . THR A 1 191 ? 11.647 0.101 -12.519 1.00 95.19 191 THR A N 1
ATOM 1489 C CA . THR A 1 191 ? 11.853 0.531 -13.910 1.00 95.19 191 THR A CA 1
ATOM 1490 C C . THR A 1 191 ? 10.529 0.623 -14.668 1.00 95.19 191 THR A C 1
ATOM 1492 O O . THR A 1 191 ? 10.264 1.646 -15.301 1.00 95.19 191 THR A O 1
ATOM 1495 N N . PHE A 1 192 ? 9.660 -0.380 -14.540 1.00 94.62 192 PHE A N 1
ATOM 1496 C CA . PHE A 1 192 ? 8.311 -0.358 -15.100 1.00 94.62 192 PHE A CA 1
ATOM 1497 C C . PHE A 1 192 ? 7.503 0.842 -14.586 1.00 94.62 192 PHE A C 1
ATOM 1499 O O . PHE A 1 192 ? 6.930 1.587 -15.382 1.00 94.62 192 PHE A O 1
ATOM 1506 N N . LEU A 1 193 ? 7.510 1.093 -13.273 1.00 95.19 193 LEU A N 1
ATOM 1507 C CA . LEU A 1 193 ? 6.803 2.227 -12.670 1.00 95.19 193 LEU A CA 1
ATOM 1508 C C . LEU A 1 193 ? 7.343 3.580 -13.153 1.00 95.19 193 LEU A C 1
ATOM 1510 O O . LEU A 1 193 ? 6.573 4.520 -13.352 1.00 95.19 193 LEU A O 1
ATOM 1514 N N . MET A 1 194 ? 8.652 3.693 -13.386 1.00 96.00 194 MET A N 1
ATOM 1515 C CA . MET A 1 194 ? 9.250 4.895 -13.969 1.00 96.00 194 MET A CA 1
ATOM 1516 C C . MET A 1 194 ? 8.791 5.128 -15.415 1.00 96.00 194 MET A C 1
ATOM 1518 O O . MET A 1 194 ? 8.515 6.275 -15.776 1.00 96.00 194 MET A O 1
ATOM 1522 N N . GLU A 1 195 ? 8.689 4.081 -16.239 1.00 95.31 195 GLU A N 1
ATOM 1523 C CA . GLU A 1 195 ? 8.154 4.195 -17.604 1.00 95.31 195 GLU A CA 1
ATOM 1524 C C . GLU A 1 195 ? 6.659 4.541 -17.601 1.00 95.31 195 GLU A C 1
ATOM 1526 O O . GLU A 1 195 ? 6.235 5.460 -18.305 1.00 95.31 195 GLU A O 1
ATOM 1531 N N . ALA A 1 196 ? 5.870 3.902 -16.733 1.00 91.75 196 ALA A N 1
ATOM 1532 C CA . ALA A 1 196 ? 4.462 4.238 -16.543 1.00 91.75 196 ALA A CA 1
ATOM 1533 C C . ALA A 1 196 ? 4.284 5.704 -16.106 1.00 91.75 196 ALA A C 1
ATOM 1535 O O . ALA A 1 196 ? 3.428 6.418 -16.628 1.00 91.75 196 ALA A O 1
ATOM 1536 N N . LEU A 1 197 ? 5.140 6.209 -15.212 1.00 94.44 197 LEU A N 1
ATOM 1537 C CA . LEU A 1 197 ? 5.105 7.609 -14.790 1.00 94.44 197 LEU A CA 1
ATOM 1538 C C . LEU A 1 197 ? 5.418 8.577 -15.943 1.00 94.44 197 LEU A C 1
ATOM 1540 O O . LEU A 1 197 ? 4.808 9.646 -16.018 1.00 94.44 197 LEU A O 1
ATOM 1544 N N . LYS A 1 198 ? 6.338 8.224 -16.854 1.00 94.19 198 LYS A N 1
ATOM 1545 C CA . LYS A 1 198 ? 6.607 9.021 -18.065 1.00 94.19 198 LYS A CA 1
ATOM 1546 C C . LYS A 1 198 ? 5.388 9.068 -18.977 1.00 94.19 198 LYS A C 1
ATOM 1548 O O . LYS A 1 198 ? 5.051 10.150 -19.454 1.00 94.19 198 LYS A O 1
ATOM 1553 N N . PHE A 1 199 ? 4.727 7.929 -19.185 1.00 92.38 199 PHE A N 1
ATOM 1554 C CA . PHE A 1 199 ? 3.482 7.860 -19.950 1.00 92.38 199 PHE A CA 1
ATOM 1555 C C . PHE A 1 199 ? 2.390 8.736 -19.322 1.00 92.38 199 PHE A C 1
ATOM 1557 O O . PHE A 1 199 ? 1.733 9.502 -20.021 1.00 92.38 199 PHE A O 1
ATOM 1564 N N . CYS A 1 200 ? 2.256 8.702 -17.994 1.00 89.44 200 CYS A N 1
ATOM 1565 C CA . CYS A 1 200 ? 1.259 9.485 -17.266 1.00 89.44 200 CYS A CA 1
ATOM 1566 C C . CYS A 1 200 ? 1.575 10.986 -17.171 1.00 89.44 200 CYS A C 1
ATOM 1568 O O . CYS A 1 200 ? 0.711 11.759 -16.763 1.00 89.44 200 CYS A O 1
ATOM 1570 N N . ARG A 1 201 ? 2.788 11.428 -17.534 1.00 91.75 201 ARG A N 1
ATOM 1571 C CA . ARG A 1 201 ? 3.241 12.820 -17.376 1.00 91.75 201 ARG A CA 1
ATOM 1572 C C . ARG A 1 201 ? 2.256 13.878 -17.906 1.00 91.75 201 ARG A C 1
ATOM 1574 O O . ARG A 1 201 ? 2.085 14.868 -17.201 1.00 91.75 201 ARG A O 1
ATOM 1581 N N . PRO A 1 202 ? 1.611 13.727 -19.081 1.00 94.06 202 PRO A N 1
ATOM 1582 C CA . PRO A 1 202 ? 0.673 14.731 -19.591 1.00 94.06 202 PRO A CA 1
ATOM 1583 C C . PRO A 1 202 ? -0.599 14.890 -18.745 1.00 94.06 202 PRO A C 1
ATOM 1585 O O . PRO A 1 202 ? -1.291 15.892 -18.884 1.00 94.06 202 PRO A O 1
ATOM 1588 N N . PHE A 1 203 ? -0.910 13.913 -17.889 1.00 90.81 203 PHE A N 1
ATOM 1589 C CA . PHE A 1 203 ? -2.129 13.858 -17.076 1.00 90.81 203 PHE A CA 1
ATOM 1590 C C . PHE A 1 203 ? -1.883 14.208 -15.602 1.00 90.81 203 PHE A C 1
ATOM 1592 O O . PHE A 1 203 ? -2.797 14.116 -14.786 1.00 90.81 203 PHE A O 1
ATOM 1599 N N . LEU A 1 204 ? -0.647 14.563 -15.240 1.00 88.69 204 LEU A N 1
ATOM 1600 C CA . LEU A 1 204 ? -0.250 14.845 -13.866 1.00 88.69 204 LEU A CA 1
ATOM 1601 C C . LEU A 1 204 ? 0.128 16.312 -13.697 1.00 88.69 204 LEU A C 1
ATOM 1603 O O . LEU A 1 204 ? 0.829 16.887 -14.530 1.00 88.69 204 LEU A O 1
ATOM 1607 N N . GLU A 1 205 ? -0.238 16.875 -12.546 1.00 93.88 205 GLU A N 1
ATOM 1608 C CA . GLU A 1 205 ? 0.314 18.150 -12.094 1.00 93.88 205 GLU A CA 1
ATOM 1609 C C . GLU A 1 205 ? 1.856 18.087 -12.066 1.00 93.88 205 GLU A C 1
ATOM 1611 O O . GLU A 1 205 ? 2.419 17.092 -11.580 1.00 93.88 205 GLU A O 1
ATOM 1616 N N . PRO A 1 206 ? 2.576 19.126 -12.539 1.00 92.62 206 PRO A N 1
ATOM 1617 C CA . PRO A 1 206 ? 4.033 19.079 -12.684 1.00 92.62 206 PRO A CA 1
ATOM 1618 C C . PRO A 1 206 ? 4.776 18.696 -11.399 1.00 92.62 206 PRO A C 1
ATOM 1620 O O . PRO A 1 206 ? 5.697 17.875 -11.428 1.00 92.62 206 PRO A O 1
ATOM 1623 N N . ASN A 1 207 ? 4.346 19.238 -10.257 1.00 91.69 207 ASN A N 1
ATOM 1624 C CA . ASN A 1 207 ? 4.949 18.940 -8.957 1.00 91.69 207 ASN A CA 1
ATOM 1625 C C . ASN A 1 207 ? 4.701 17.490 -8.522 1.00 91.69 207 ASN A C 1
ATOM 1627 O O . ASN A 1 207 ? 5.600 16.855 -7.973 1.00 91.69 207 ASN A O 1
ATOM 1631 N N . THR A 1 208 ? 3.524 16.936 -8.821 1.00 87.94 208 THR A N 1
ATOM 1632 C CA . THR A 1 208 ? 3.198 15.531 -8.541 1.00 87.94 208 THR A CA 1
ATOM 1633 C C . THR A 1 208 ? 4.092 14.596 -9.349 1.00 87.94 208 THR A C 1
ATOM 1635 O O . THR A 1 208 ? 4.646 13.643 -8.798 1.00 87.94 208 THR A O 1
ATOM 1638 N N . TYR A 1 209 ? 4.302 14.894 -10.636 1.00 93.00 209 TYR A N 1
ATOM 1639 C CA . TYR A 1 209 ? 5.230 14.136 -11.476 1.00 93.00 209 TYR A CA 1
ATOM 1640 C C . TYR A 1 209 ? 6.664 14.183 -10.927 1.00 93.00 209 TYR A C 1
ATOM 1642 O O . TYR A 1 209 ? 7.303 13.139 -10.786 1.00 93.00 209 TYR A O 1
ATOM 1650 N N . LEU A 1 210 ? 7.167 15.374 -10.580 1.00 94.06 210 LEU A N 1
ATOM 1651 C CA . LEU A 1 210 ? 8.523 15.537 -10.046 1.00 94.06 210 LEU A CA 1
ATOM 1652 C C . LEU A 1 210 ? 8.713 14.802 -8.717 1.00 94.06 210 LEU A C 1
ATOM 1654 O O . LEU A 1 210 ? 9.714 14.104 -8.561 1.00 94.06 210 LEU A O 1
ATOM 1658 N N . LYS A 1 211 ? 7.743 14.900 -7.800 1.00 91.88 211 LYS A N 1
ATOM 1659 C CA . LYS A 1 211 ? 7.777 14.213 -6.503 1.00 91.88 211 LYS A CA 1
ATOM 1660 C C . LYS A 1 211 ? 7.820 12.695 -6.677 1.00 91.88 211 LYS A C 1
ATOM 1662 O O . LYS A 1 211 ? 8.723 12.048 -6.155 1.00 91.88 211 LYS A O 1
ATOM 1667 N N . ARG A 1 212 ? 6.903 12.133 -7.474 1.00 93.44 212 ARG A N 1
ATOM 1668 C CA . ARG A 1 212 ? 6.845 10.683 -7.739 1.00 93.44 212 ARG A CA 1
ATOM 1669 C C . ARG A 1 212 ? 8.105 10.179 -8.437 1.00 93.44 212 ARG A C 1
ATOM 1671 O O . ARG A 1 212 ? 8.644 9.141 -8.066 1.00 93.44 212 ARG A O 1
ATOM 1678 N N . ARG A 1 213 ? 8.620 10.936 -9.410 1.00 95.31 213 ARG A N 1
ATOM 1679 C CA . ARG A 1 213 ? 9.863 10.592 -10.111 1.00 95.31 213 ARG A CA 1
ATOM 1680 C C . ARG A 1 213 ? 11.065 10.635 -9.170 1.00 95.31 213 ARG A C 1
ATOM 1682 O O . ARG A 1 213 ? 11.914 9.754 -9.250 1.00 95.31 213 ARG A O 1
ATOM 1689 N N . GLY A 1 214 ? 11.151 11.659 -8.321 1.00 94.88 214 GLY A N 1
ATOM 1690 C CA . GLY A 1 214 ? 12.219 11.810 -7.333 1.00 94.88 214 GLY A CA 1
ATOM 1691 C C . GLY A 1 214 ? 12.244 10.645 -6.350 1.00 94.88 214 GLY A C 1
ATOM 1692 O O . GLY A 1 214 ? 13.293 10.038 -6.162 1.00 94.88 214 GLY A O 1
ATOM 1693 N N . PHE A 1 215 ? 11.076 10.275 -5.820 1.00 95.81 215 PHE A N 1
ATOM 1694 C CA . PHE A 1 215 ? 10.919 9.108 -4.958 1.00 95.81 215 PHE A CA 1
ATOM 1695 C C . PHE A 1 215 ? 11.382 7.807 -5.641 1.00 95.81 215 PHE A C 1
ATOM 1697 O O . PHE A 1 215 ? 12.255 7.127 -5.109 1.00 95.81 215 PHE A O 1
ATOM 1704 N N . LEU A 1 216 ? 10.879 7.488 -6.844 1.00 96.50 216 LEU A N 1
ATOM 1705 C CA . LEU A 1 216 ? 11.256 6.252 -7.551 1.00 96.50 216 LEU A CA 1
ATOM 1706 C C . LEU A 1 216 ? 12.758 6.187 -7.865 1.00 96.50 216 LEU A C 1
ATOM 1708 O O . LEU A 1 216 ? 13.363 5.122 -7.775 1.00 96.50 216 LEU A O 1
ATOM 1712 N N . LEU A 1 217 ? 13.372 7.322 -8.217 1.00 95.62 217 LEU A N 1
ATOM 1713 C CA . LEU A 1 217 ? 14.817 7.402 -8.438 1.00 95.62 217 LEU A CA 1
ATOM 1714 C C . LEU A 1 217 ? 15.604 7.147 -7.156 1.00 95.62 217 LEU A C 1
ATOM 1716 O O . LEU A 1 217 ? 16.556 6.374 -7.179 1.00 95.62 217 LEU A O 1
ATOM 1720 N N . HIS A 1 218 ? 15.211 7.787 -6.057 1.00 94.94 218 HIS A N 1
ATOM 1721 C CA . HIS A 1 218 ? 15.882 7.614 -4.777 1.00 94.94 218 HIS A CA 1
ATOM 1722 C C . HIS A 1 218 ? 15.762 6.166 -4.288 1.00 94.94 218 HIS A C 1
ATOM 1724 O O . HIS A 1 218 ? 16.768 5.555 -3.941 1.00 94.94 218 HIS A O 1
ATOM 1730 N N . TYR A 1 219 ? 14.565 5.576 -4.370 1.00 96.44 219 TYR A N 1
ATOM 1731 C CA . TYR A 1 219 ? 14.356 4.180 -3.995 1.00 96.44 219 TYR A CA 1
ATOM 1732 C C . TYR A 1 219 ? 15.183 3.212 -4.851 1.00 96.44 219 TYR A C 1
ATOM 1734 O O . TYR A 1 219 ? 15.814 2.299 -4.323 1.00 96.44 219 TYR A O 1
ATOM 1742 N N . ARG A 1 220 ? 15.256 3.445 -6.168 1.00 95.75 220 ARG A N 1
ATOM 1743 C CA . ARG A 1 220 ? 16.102 2.653 -7.070 1.00 95.75 220 ARG A CA 1
ATOM 1744 C C . ARG A 1 220 ? 17.579 2.710 -6.684 1.00 95.75 220 ARG A C 1
ATOM 1746 O O . ARG A 1 220 ? 18.246 1.680 -6.743 1.00 95.75 220 ARG A O 1
ATOM 1753 N N . LEU A 1 221 ? 18.088 3.897 -6.349 1.00 93.75 221 LEU A N 1
ATOM 1754 C CA . LEU A 1 221 ? 19.485 4.087 -5.954 1.00 93.75 221 LEU A CA 1
ATOM 1755 C C . LEU A 1 221 ? 19.780 3.355 -4.644 1.00 93.75 221 LEU A C 1
ATOM 1757 O O . LEU A 1 221 ? 20.657 2.498 -4.632 1.00 93.75 221 LEU A O 1
ATOM 1761 N N . ALA A 1 222 ? 18.971 3.589 -3.607 1.00 91.88 222 ALA A N 1
ATOM 1762 C CA . ALA A 1 222 ? 19.118 2.926 -2.312 1.00 91.88 222 ALA A CA 1
ATOM 1763 C C . ALA A 1 222 ? 19.065 1.391 -2.434 1.00 91.88 222 ALA A C 1
ATOM 1765 O O . ALA A 1 222 ? 19.831 0.671 -1.792 1.00 91.88 222 ALA A O 1
ATOM 1766 N N . LEU A 1 223 ? 18.193 0.870 -3.307 1.00 93.62 223 LEU A N 1
ATOM 1767 C CA . LEU A 1 223 ? 18.107 -0.566 -3.562 1.00 93.62 223 LEU A CA 1
ATOM 1768 C C . LEU A 1 223 ? 19.331 -1.098 -4.313 1.00 93.62 223 LEU A C 1
ATOM 1770 O O . LEU A 1 223 ? 19.806 -2.185 -3.999 1.00 93.62 223 LEU A O 1
ATOM 1774 N N . SER A 1 224 ? 19.844 -0.347 -5.289 1.00 89.56 224 SER A N 1
ATOM 1775 C CA . SER A 1 224 ? 21.026 -0.748 -6.057 1.00 89.56 224 SER A CA 1
ATOM 1776 C C . SER A 1 224 ? 22.266 -0.801 -5.164 1.00 89.56 224 SER A C 1
ATOM 1778 O O . SER A 1 224 ? 22.987 -1.791 -5.203 1.00 89.56 224 SER A O 1
ATOM 1780 N N . ASP A 1 225 ? 22.470 0.199 -4.304 1.00 79.94 225 ASP A N 1
ATOM 1781 C CA . ASP A 1 225 ? 23.610 0.256 -3.381 1.00 79.94 225 ASP A CA 1
ATOM 1782 C C . ASP A 1 225 ? 23.567 -0.885 -2.350 1.00 79.94 225 ASP A C 1
ATOM 1784 O O . ASP A 1 225 ? 24.591 -1.488 -2.031 1.00 79.94 225 ASP A O 1
ATOM 1788 N N . GLY A 1 226 ? 22.369 -1.252 -1.884 1.00 62.81 226 GLY A N 1
ATOM 1789 C CA . GLY A 1 226 ? 22.157 -2.348 -0.937 1.00 62.81 226 GLY A CA 1
ATOM 1790 C C . GLY A 1 226 ? 22.340 -3.765 -1.498 1.00 62.81 226 GLY A C 1
ATOM 1791 O O . GLY A 1 226 ? 22.293 -4.708 -0.708 1.00 62.81 226 GLY A O 1
ATOM 1792 N N . LEU A 1 227 ? 22.521 -3.926 -2.815 1.00 59.69 227 LEU A N 1
ATOM 1793 C CA . LEU A 1 227 ? 22.792 -5.210 -3.484 1.00 59.69 227 LEU A CA 1
ATOM 1794 C C . LEU A 1 227 ? 24.294 -5.477 -3.700 1.00 59.69 227 LEU A C 1
ATOM 1796 O O . LEU A 1 227 ? 24.659 -6.585 -4.088 1.00 59.69 227 LEU A O 1
ATOM 1800 N N . TYR A 1 228 ? 25.159 -4.487 -3.445 1.00 50.19 228 TYR A N 1
ATOM 1801 C CA . TYR A 1 228 ? 26.620 -4.590 -3.581 1.00 50.19 228 TYR A CA 1
ATOM 1802 C C . TYR A 1 228 ? 27.367 -4.644 -2.231 1.00 50.19 228 TYR A C 1
ATOM 1804 O O . TYR A 1 228 ? 28.593 -4.512 -2.210 1.00 50.19 228 TYR A O 1
ATOM 1812 N N . VAL A 1 229 ? 26.644 -4.841 -1.121 1.00 41.16 229 VAL A N 1
ATOM 1813 C CA . VAL A 1 229 ? 27.175 -4.990 0.252 1.00 41.16 229 VAL A CA 1
ATOM 1814 C C . VAL A 1 229 ? 26.858 -6.380 0.779 1.00 41.16 229 VAL A C 1
ATOM 1816 O O . VAL A 1 229 ? 27.788 -7.022 1.313 1.00 41.16 229 VAL A O 1
#